Protein AF-A0A8V5H6M0-F1 (afdb_monomer_lite)

pLDDT: mean 71.23, std 26.23, range [23.78, 97.06]

InterPro domains:
  IPR007052 CS domain [PF04969] (178-256)
  IPR007052 CS domain [PS51203] (174-266)
  IPR008978 HSP20-like chaperone [G3DSA:2.60.40.790] (159-280)
  IPR008978 HSP20-like chaperone [SSF49764] (160-280)
  IPR025934 NudC N-terminal domain [PF14050] (10-69)
  IPR037898 NudC family [PTHR12356] (27-313)
  IPR037905 NudC domain-containing protein 3, p23 domain [cd06495] (173-274)

Secondary structure (DSSP, 8-state):
-HHHHHHHHHHHHHHHHHHHHH-SHHHHHHHHHHHHHHHSSTT-B--STT--SSB-TTHHHHHHHHHHHHHHHHHHHHHHHHHHHHHHHHHHHHHHHHHHHTSPPPP---------------------------------------------PPP-PPPHHHHHHT-GGGTTSEE-SS-EEEE-SSEEEEEE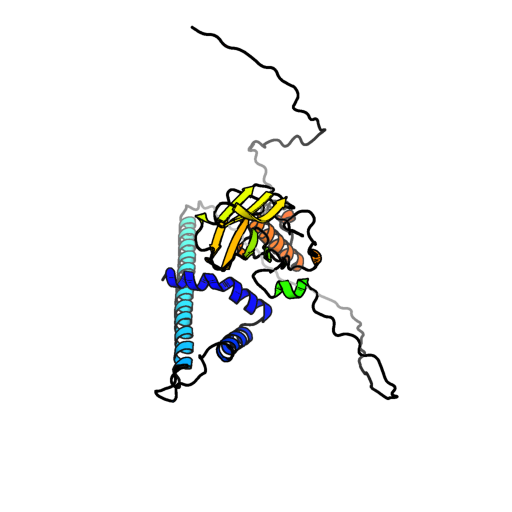E--TT--SGGGEEEEEETTEEEEEEEETTEEEEEEEEEBSS-EEEEEEEEEEETTTEEEEEEEESS-PPPS-SBTTSPPP-GGGS-----GGG--HHHHHHHHHHHHHHHHHHTTPPPHHHHHHS----------------PPPP---------------------------

Radius of gyration: 37.14 Å; chains: 1; bounding box: 81×110×103 Å

Structure (mmCIF, N/CA/C/O backbone):
data_AF-A0A8V5H6M0-F1
#
_entry.id   AF-A0A8V5H6M0-F1
#
loop_
_atom_site.group_PDB
_atom_site.id
_atom_site.type_symbol
_atom_site.label_atom_id
_atom_site.label_alt_id
_atom_site.label_comp_id
_atom_site.label_asym_id
_atom_site.label_entity_id
_atom_site.label_seq_id
_atom_site.pdbx_PDB_ins_code
_atom_site.Cartn_x
_atom_site.Cartn_y
_atom_site.Cartn_z
_atom_site.occupancy
_atom_site.B_iso_or_equiv
_atom_site.auth_seq_id
_atom_site.auth_comp_id
_atom_site.auth_asym_id
_atom_site.auth_atom_id
_atom_site.pdbx_PDB_model_num
ATOM 1 N N . MET A 1 1 ? -14.597 4.828 -22.070 1.00 46.38 1 MET A N 1
ATOM 2 C CA . MET A 1 1 ? -13.472 3.943 -22.446 1.00 46.38 1 MET A CA 1
ATOM 3 C C . MET A 1 1 ? -12.323 4.114 -21.464 1.00 46.38 1 MET A C 1
ATOM 5 O O . MET A 1 1 ? -11.874 3.120 -20.923 1.00 46.38 1 MET A O 1
ATOM 9 N N . GLU A 1 2 ? -11.970 5.356 -21.132 1.00 38.09 2 GLU A N 1
ATOM 10 C CA . GLU A 1 2 ? -10.970 5.733 -20.115 1.00 38.09 2 GLU A CA 1
ATOM 11 C C . GLU A 1 2 ? -11.168 5.061 -18.740 1.00 38.09 2 GLU A C 1
ATOM 13 O O . GLU A 1 2 ? -10.238 4.480 -18.199 1.00 38.09 2 GLU A O 1
ATOM 18 N N . ALA A 1 3 ? -12.402 5.014 -18.222 1.00 37.00 3 ALA A N 1
ATOM 19 C CA . ALA A 1 3 ? -12.695 4.383 -16.928 1.00 37.00 3 ALA A CA 1
ATOM 20 C C . ALA A 1 3 ? -12.551 2.845 -16.905 1.00 37.00 3 ALA A C 1
ATOM 22 O O . ALA A 1 3 ? -12.395 2.268 -15.836 1.00 37.00 3 ALA A O 1
ATOM 23 N N . ALA A 1 4 ? -12.636 2.175 -18.062 1.00 46.12 4 ALA A N 1
ATOM 24 C CA . ALA A 1 4 ? -12.430 0.727 -18.145 1.00 46.12 4 ALA A CA 1
ATOM 25 C C . ALA A 1 4 ? -10.936 0.393 -18.225 1.00 46.12 4 ALA A C 1
ATOM 27 O O . ALA A 1 4 ? -10.511 -0.539 -17.558 1.00 46.12 4 ALA A O 1
ATOM 28 N N . ALA A 1 5 ? -10.164 1.199 -18.968 1.00 52.44 5 ALA A N 1
ATOM 29 C CA . ALA A 1 5 ? -8.705 1.107 -19.023 1.00 52.44 5 ALA A CA 1
ATOM 30 C C . ALA A 1 5 ? -8.079 1.345 -17.638 1.00 52.44 5 ALA A C 1
ATOM 32 O O . ALA A 1 5 ? -7.322 0.509 -17.161 1.00 52.44 5 ALA A O 1
ATOM 33 N N . ALA A 1 6 ? -8.530 2.384 -16.926 1.00 50.75 6 ALA A N 1
ATOM 34 C CA . ALA A 1 6 ? -8.057 2.701 -15.577 1.00 50.75 6 ALA A CA 1
ATOM 35 C C . ALA A 1 6 ? -8.318 1.591 -14.536 1.00 50.75 6 ALA A C 1
ATOM 37 O O . ALA A 1 6 ? -7.601 1.492 -13.544 1.00 50.75 6 ALA A O 1
ATOM 38 N N . LEU A 1 7 ? -9.350 0.759 -14.735 1.00 54.06 7 LEU A N 1
ATOM 39 C CA . LEU A 1 7 ? -9.666 -0.345 -13.823 1.00 54.06 7 LEU A CA 1
ATOM 40 C C . LEU A 1 7 ? -8.805 -1.590 -14.092 1.00 54.06 7 LEU A C 1
ATOM 42 O O . LEU A 1 7 ? -8.575 -2.374 -13.173 1.00 54.06 7 LEU A O 1
ATOM 46 N N . THR A 1 8 ? -8.343 -1.768 -15.334 1.00 61.62 8 THR A N 1
ATOM 47 C CA . THR A 1 8 ? -7.370 -2.805 -15.722 1.00 61.62 8 THR A CA 1
ATOM 48 C C . THR A 1 8 ? -5.991 -2.500 -15.144 1.00 61.62 8 THR A C 1
ATOM 50 O O . THR A 1 8 ? -5.450 -3.340 -14.430 1.00 61.62 8 THR A O 1
ATOM 53 N N . ASP A 1 9 ? -5.506 -1.267 -15.310 1.00 77.38 9 ASP A N 1
ATOM 54 C CA . ASP A 1 9 ? -4.151 -0.868 -14.899 1.00 77.38 9 ASP A CA 1
ATOM 55 C C . ASP A 1 9 ? -3.914 -1.034 -13.384 1.00 77.38 9 ASP A C 1
ATOM 57 O O . ASP A 1 9 ? -2.805 -1.326 -12.935 1.00 77.38 9 ASP A O 1
ATOM 61 N N . MET A 1 10 ? -4.973 -0.905 -12.574 1.00 83.88 10 MET A N 1
ATOM 62 C CA . MET A 1 10 ? -4.904 -1.016 -11.113 1.00 83.88 10 MET A CA 1
ATOM 63 C C . MET A 1 10 ? -4.441 -2.397 -10.625 1.00 83.88 10 MET A C 1
ATOM 65 O O . MET A 1 10 ? -3.806 -2.498 -9.575 1.00 83.88 10 MET A O 1
ATOM 69 N N . TYR A 1 11 ? -4.768 -3.468 -11.353 1.00 87.50 11 TYR A N 1
ATOM 70 C CA . TYR A 1 11 ? -4.433 -4.838 -10.949 1.00 87.50 11 TYR A CA 1
ATOM 71 C C . TYR A 1 11 ? -3.239 -5.418 -11.709 1.00 87.50 11 TYR A C 1
ATOM 73 O O . TYR A 1 11 ? -2.764 -6.498 -11.350 1.00 87.50 11 TYR A O 1
ATOM 81 N N . ASP A 1 12 ? -2.731 -4.711 -12.718 1.00 88.81 12 ASP A N 1
ATOM 82 C CA . ASP A 1 12 ? -1.713 -5.230 -13.627 1.00 88.81 12 ASP A CA 1
ATOM 83 C C . ASP A 1 12 ? -0.433 -5.632 -12.899 1.00 88.81 12 ASP A C 1
ATOM 85 O O . ASP A 1 12 ? 0.099 -6.700 -13.176 1.00 88.81 12 ASP A O 1
ATOM 89 N N . GLN A 1 13 ? 0.016 -4.874 -11.895 1.00 90.31 13 GLN A N 1
ATOM 90 C CA . GLN A 1 13 ? 1.226 -5.230 -11.139 1.00 90.31 13 GLN A CA 1
ATOM 91 C C . GLN A 1 13 ? 1.083 -6.558 -10.383 1.00 90.31 13 GLN A C 1
ATOM 93 O O . GLN A 1 13 ? 1.982 -7.400 -10.409 1.00 90.31 13 GLN A O 1
ATOM 98 N N . ALA A 1 14 ? -0.075 -6.797 -9.763 1.00 91.38 14 ALA A N 1
ATOM 99 C CA . ALA A 1 14 ? -0.341 -8.055 -9.073 1.00 91.38 14 ALA A CA 1
ATOM 100 C C . ALA A 1 14 ? -0.460 -9.226 -10.064 1.00 91.38 14 ALA A C 1
ATOM 102 O O . ALA A 1 14 ? 0.078 -10.308 -9.824 1.00 91.38 14 ALA A O 1
ATOM 103 N N . LEU A 1 15 ? -1.141 -9.014 -11.195 1.00 92.75 15 LEU A N 1
ATOM 104 C CA . LEU A 1 15 ? -1.301 -10.033 -12.235 1.00 92.75 15 LEU A CA 1
ATOM 105 C C . LEU A 1 15 ? 0.035 -10.362 -12.918 1.00 92.75 15 LEU A C 1
ATOM 107 O O . LEU A 1 15 ? 0.311 -11.537 -13.166 1.00 92.75 15 LEU A O 1
ATOM 111 N N . LEU A 1 16 ? 0.882 -9.357 -13.154 1.00 92.25 16 LEU A N 1
ATOM 112 C CA . LEU A 1 16 ? 2.234 -9.513 -13.688 1.00 92.25 16 LEU A CA 1
ATOM 113 C C . LEU A 1 16 ? 3.122 -10.311 -12.736 1.00 92.25 16 LEU A C 1
ATOM 115 O O . LEU A 1 16 ? 3.789 -11.234 -13.193 1.00 92.25 16 LEU A O 1
ATOM 119 N N . GLY A 1 17 ? 3.086 -10.030 -11.430 1.00 92.94 17 GLY A N 1
ATOM 120 C CA . GLY A 1 17 ? 3.848 -10.802 -10.443 1.00 92.94 17 GLY A CA 1
ATOM 121 C C . GLY A 1 17 ? 3.480 -12.290 -10.454 1.00 92.94 17 GLY A C 1
ATOM 122 O O . GLY A 1 17 ? 4.355 -13.158 -10.481 1.00 92.94 17 GLY A O 1
ATOM 123 N N . ILE A 1 18 ? 2.182 -12.605 -10.532 1.00 93.00 18 ILE A N 1
ATOM 124 C CA . ILE A 1 18 ? 1.716 -13.996 -10.652 1.00 93.00 18 ILE A CA 1
ATOM 125 C C . ILE A 1 18 ? 2.181 -14.606 -11.983 1.00 93.00 18 ILE A C 1
ATOM 127 O O . ILE A 1 18 ? 2.680 -15.731 -11.997 1.00 93.00 18 ILE A O 1
ATOM 131 N N . LEU A 1 19 ? 2.043 -13.885 -13.102 1.00 93.81 19 LEU A N 1
ATOM 132 C CA . LEU A 1 19 ? 2.448 -14.370 -14.424 1.00 93.81 19 LEU A CA 1
ATOM 133 C C . LEU A 1 19 ? 3.956 -14.645 -14.502 1.00 93.81 19 LEU A C 1
ATOM 135 O O . LEU A 1 19 ? 4.354 -15.673 -15.044 1.00 93.81 19 LEU A O 1
ATOM 139 N N . GLN A 1 20 ? 4.788 -13.769 -13.937 1.00 93.00 20 GLN A N 1
ATOM 140 C CA . GLN A 1 20 ? 6.242 -13.931 -13.892 1.00 93.00 20 GLN A CA 1
ATOM 141 C C . GLN A 1 20 ? 6.651 -15.158 -13.075 1.00 93.00 20 GLN A C 1
ATOM 143 O O . GLN A 1 20 ? 7.482 -15.940 -13.529 1.00 93.00 20 GLN A O 1
ATOM 148 N N . HIS A 1 21 ? 6.033 -15.369 -11.909 1.00 91.75 21 HIS A N 1
ATOM 149 C CA . HIS A 1 21 ? 6.312 -16.538 -11.074 1.00 91.75 21 HIS A CA 1
ATOM 150 C C . HIS A 1 21 ? 5.883 -17.850 -11.751 1.00 91.75 21 HIS A C 1
ATOM 152 O O . HIS A 1 21 ? 6.545 -18.878 -11.624 1.00 91.75 21 HIS A O 1
ATOM 158 N N . VAL A 1 22 ? 4.747 -17.841 -12.450 1.00 92.00 22 VAL A N 1
ATOM 159 C CA . VAL A 1 22 ? 4.222 -19.024 -13.146 1.00 92.00 22 VAL A CA 1
ATOM 160 C C . VAL A 1 22 ? 4.977 -19.297 -14.458 1.00 92.00 22 VAL A C 1
ATOM 162 O O . VAL A 1 22 ? 5.093 -20.445 -14.884 1.00 92.00 22 VAL A O 1
ATOM 165 N N . GLY A 1 23 ? 5.521 -18.259 -15.093 1.00 87.50 23 GLY A N 1
ATOM 166 C CA . GLY A 1 23 ? 6.446 -18.346 -16.224 1.00 87.50 23 GLY A CA 1
ATOM 167 C C . GLY A 1 23 ? 5.795 -18.522 -17.599 1.00 87.50 23 GLY A C 1
ATOM 168 O O . GLY A 1 23 ? 6.460 -18.315 -18.612 1.00 87.50 23 GLY A O 1
ATOM 169 N N . ASN A 1 24 ? 4.506 -18.870 -17.679 1.00 93.38 24 ASN A N 1
ATOM 170 C CA . ASN A 1 24 ? 3.769 -18.910 -18.943 1.00 93.38 24 ASN A CA 1
ATOM 171 C C . ASN A 1 24 ? 2.278 -18.564 -18.779 1.00 93.38 24 ASN A C 1
ATOM 173 O O . ASN A 1 24 ? 1.701 -18.656 -17.694 1.00 93.38 24 ASN A O 1
ATOM 177 N N . VAL A 1 25 ? 1.652 -18.168 -19.891 1.00 92.69 25 VAL A N 1
ATOM 178 C CA . VAL A 1 25 ? 0.258 -17.696 -19.918 1.00 92.69 25 VAL A CA 1
ATOM 179 C C . VAL A 1 25 ? -0.746 -18.829 -19.678 1.00 92.69 25 VAL A C 1
ATOM 181 O O . VAL A 1 25 ? -1.777 -18.607 -19.049 1.00 92.69 25 VAL A O 1
ATOM 184 N N . GLU A 1 26 ? -0.464 -20.045 -20.149 1.00 93.31 26 GLU A N 1
ATOM 185 C CA . GLU A 1 26 ? -1.375 -21.189 -20.005 1.00 93.31 26 GLU A CA 1
ATOM 186 C C . GLU A 1 26 ? -1.571 -21.571 -18.531 1.00 93.31 26 GLU A C 1
ATOM 188 O O . GLU A 1 26 ? -2.700 -21.669 -18.043 1.00 93.31 26 GLU A O 1
ATOM 193 N N . GLU A 1 27 ? -0.474 -21.707 -17.793 1.00 93.62 27 GLU A N 1
ATOM 194 C CA . GLU A 1 27 ? -0.493 -22.044 -16.376 1.00 93.62 27 GLU A CA 1
ATOM 195 C C . G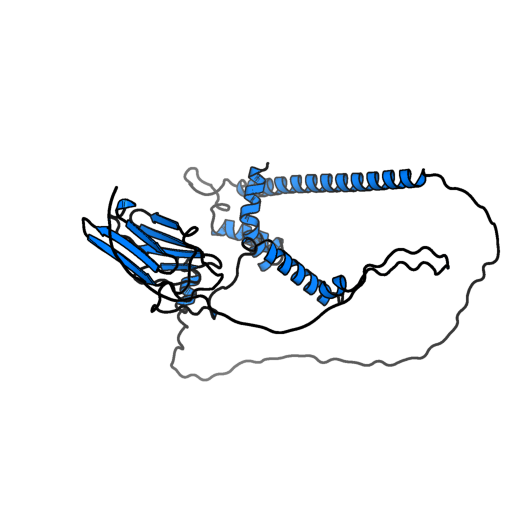LU A 1 27 ? -1.015 -20.863 -15.544 1.00 93.62 27 GLU A C 1
ATOM 197 O O . GLU A 1 27 ? -1.750 -21.074 -14.579 1.00 93.62 27 GLU A O 1
ATOM 202 N N . PHE A 1 28 ? -0.759 -19.615 -15.959 1.00 95.88 28 PHE A N 1
ATOM 203 C CA . PHE A 1 28 ? -1.375 -18.436 -15.342 1.00 95.88 28 PHE A CA 1
ATOM 204 C C . PHE A 1 28 ? -2.907 -18.472 -15.446 1.00 95.88 28 PHE A C 1
ATOM 206 O O . PHE A 1 28 ? -3.606 -18.288 -14.446 1.00 95.88 28 PHE A O 1
ATOM 213 N N . LEU A 1 29 ? -3.453 -18.787 -16.627 1.00 94.94 29 LEU A N 1
ATOM 214 C CA . LEU A 1 29 ? -4.897 -18.970 -16.801 1.00 94.94 29 LEU A CA 1
ATOM 215 C C . LEU A 1 29 ? -5.418 -20.121 -15.932 1.00 94.94 29 LEU A C 1
ATOM 217 O O . LEU A 1 29 ? -6.494 -20.007 -15.340 1.00 94.94 29 LEU A O 1
ATOM 221 N N . ARG A 1 30 ? -4.651 -21.207 -15.786 1.00 94.06 30 ARG A N 1
ATOM 222 C CA . ARG A 1 30 ? -5.000 -22.329 -14.903 1.00 94.06 30 ARG A CA 1
ATOM 223 C C . ARG A 1 30 ? -5.057 -21.909 -13.433 1.00 94.06 30 ARG A C 1
ATOM 225 O O . ARG A 1 30 ? -5.986 -22.304 -12.724 1.00 94.06 30 ARG A O 1
ATOM 232 N N . VAL A 1 31 ? -4.125 -21.069 -12.982 1.00 95.44 31 VAL A N 1
ATOM 233 C CA . VAL A 1 31 ? -4.130 -20.467 -11.640 1.00 95.44 31 VAL A CA 1
ATOM 234 C C . VAL A 1 31 ? -5.356 -19.573 -11.453 1.00 95.44 31 VAL A C 1
ATOM 236 O O . VAL A 1 31 ? -6.054 -19.720 -10.446 1.00 95.44 31 VAL A O 1
ATOM 239 N N . LEU A 1 32 ? -5.674 -18.718 -12.429 1.00 95.56 32 LEU A N 1
ATOM 240 C CA . LEU A 1 32 ? -6.829 -17.816 -12.388 1.00 95.56 32 LEU A CA 1
ATOM 241 C C . LEU A 1 32 ? -8.155 -18.590 -12.305 1.00 95.56 32 LEU A C 1
ATOM 243 O O . LEU A 1 32 ? -8.967 -18.365 -11.404 1.00 95.56 32 LEU A O 1
ATOM 247 N N . PHE A 1 33 ? -8.368 -19.563 -13.192 1.00 95.56 33 PHE A N 1
ATOM 248 C CA . PHE A 1 33 ? -9.563 -20.407 -13.151 1.00 95.56 33 PHE A CA 1
ATOM 249 C C . PHE A 1 33 ? -9.599 -21.300 -11.905 1.00 95.56 33 PHE A C 1
ATOM 251 O O . PHE A 1 33 ? -10.673 -21.534 -11.349 1.00 95.56 33 PHE A O 1
ATOM 258 N N . GLY A 1 34 ? -8.442 -21.742 -11.408 1.00 95.12 34 GLY A N 1
ATOM 259 C CA . GLY A 1 34 ? -8.328 -22.457 -10.140 1.00 95.12 34 GLY A CA 1
ATOM 260 C C . GLY A 1 34 ? -8.714 -21.594 -8.935 1.00 95.12 34 GLY A C 1
ATOM 261 O O . GLY A 1 34 ? -9.365 -22.085 -8.012 1.00 95.12 34 GLY A O 1
ATOM 262 N N . PHE A 1 35 ? -8.360 -20.307 -8.940 1.00 95.75 35 PHE A N 1
ATOM 263 C CA . PHE A 1 35 ? -8.808 -19.341 -7.940 1.00 95.75 35 PHE A CA 1
ATOM 264 C C . PHE A 1 35 ? -10.331 -19.177 -7.981 1.00 95.75 35 PHE A C 1
ATOM 266 O O . PHE A 1 35 ? -10.975 -19.338 -6.943 1.00 95.75 35 PHE A O 1
ATOM 273 N N . LEU A 1 36 ? -10.914 -18.963 -9.168 1.00 95.44 36 LEU A N 1
ATOM 274 C CA . LEU A 1 36 ? -12.369 -18.873 -9.339 1.00 95.44 36 LEU A CA 1
ATOM 275 C C . LEU A 1 36 ? -13.080 -20.142 -8.844 1.00 95.44 36 LEU A C 1
ATOM 277 O O . LEU A 1 36 ? -14.104 -20.068 -8.179 1.00 95.44 36 LEU A O 1
ATOM 281 N N . TYR A 1 37 ? -12.506 -21.319 -9.081 1.00 93.56 37 TYR A N 1
ATOM 282 C CA . TYR A 1 37 ? -13.053 -22.570 -8.558 1.00 93.56 37 TYR A CA 1
ATOM 283 C C . TYR A 1 37 ? -13.032 -22.658 -7.024 1.00 93.56 37 TYR A C 1
ATOM 285 O O . TYR A 1 37 ? -14.008 -23.098 -6.418 1.00 93.56 37 TYR A O 1
ATOM 293 N N . ARG A 1 38 ? -11.933 -22.253 -6.374 1.00 95.12 38 ARG A N 1
ATOM 294 C CA . ARG A 1 38 ? -11.758 -22.429 -4.919 1.00 95.12 38 ARG A CA 1
ATOM 295 C C . ARG A 1 38 ? -12.374 -21.317 -4.076 1.00 95.12 38 ARG A C 1
ATOM 297 O O . ARG A 1 38 ? -12.717 -21.560 -2.919 1.00 95.12 38 ARG A O 1
ATOM 304 N N . LYS A 1 39 ? -12.414 -20.091 -4.597 1.00 94.25 39 LYS A N 1
ATOM 305 C CA . LYS A 1 39 ? -12.694 -18.877 -3.816 1.00 94.25 39 LYS A CA 1
ATOM 306 C C . LYS A 1 39 ? -13.961 -18.145 -4.240 1.00 94.25 39 LYS A C 1
ATOM 308 O O . LYS A 1 39 ? -14.363 -17.226 -3.534 1.00 94.25 39 LYS A O 1
ATOM 313 N N . THR A 1 40 ? -14.605 -18.547 -5.333 1.00 92.75 40 THR A N 1
ATOM 314 C CA . THR A 1 40 ? -15.855 -17.932 -5.787 1.00 92.75 40 THR A CA 1
ATOM 315 C C . THR A 1 40 ? -16.914 -18.993 -6.073 1.00 92.75 40 THR A C 1
ATOM 317 O O . THR A 1 40 ? -16.686 -20.198 -5.963 1.00 92.75 40 THR A O 1
ATOM 320 N N . ASP A 1 41 ? -18.122 -18.548 -6.392 1.00 90.81 41 ASP A N 1
ATOM 321 C CA . ASP A 1 41 ? -19.226 -19.394 -6.829 1.00 90.81 41 ASP A CA 1
ATOM 322 C C . ASP A 1 41 ? -19.274 -19.567 -8.357 1.00 90.81 41 ASP A C 1
ATOM 324 O O . ASP A 1 41 ? -20.235 -20.126 -8.879 1.00 90.81 41 ASP A O 1
ATOM 328 N N . PHE A 1 42 ? -18.219 -19.169 -9.078 1.00 93.69 42 PHE A N 1
ATOM 329 C CA . PHE A 1 42 ? -18.164 -19.163 -10.544 1.00 93.69 42 PHE A CA 1
ATOM 330 C C . PHE A 1 42 ? -18.484 -20.519 -11.192 1.00 93.69 42 PHE A C 1
ATOM 332 O O . PHE A 1 42 ? -19.155 -20.571 -12.219 1.00 93.69 42 PHE A O 1
ATOM 339 N N . TYR A 1 43 ? -18.050 -21.621 -10.575 1.00 91.38 43 TYR A N 1
ATOM 340 C CA . TYR A 1 43 ? -18.317 -22.983 -11.055 1.00 91.38 43 TYR A CA 1
ATOM 341 C C . TYR A 1 43 ? -19.490 -23.676 -10.344 1.00 91.38 43 TYR A C 1
ATOM 343 O O . TYR A 1 43 ? -19.770 -24.844 -10.618 1.00 91.38 43 TYR A O 1
ATOM 351 N N . ARG A 1 44 ? -20.188 -22.997 -9.423 1.00 89.38 44 ARG A N 1
ATOM 352 C CA . ARG A 1 44 ? -21.383 -23.559 -8.782 1.00 89.38 44 ARG A CA 1
ATOM 353 C C . ARG A 1 44 ? -22.569 -23.438 -9.727 1.00 89.38 44 ARG A C 1
ATOM 355 O O . ARG A 1 44 ? -22.800 -22.382 -10.308 1.00 89.38 44 ARG A O 1
ATOM 362 N N . LEU A 1 45 ? -23.327 -24.521 -9.860 1.00 86.94 45 LEU A N 1
ATOM 363 C CA . LEU A 1 45 ? -24.521 -24.546 -10.695 1.00 86.94 45 LEU A CA 1
ATOM 364 C C . LEU A 1 45 ? -25.751 -24.155 -9.883 1.00 86.94 45 LEU A C 1
ATOM 366 O O . LEU A 1 45 ? -26.034 -24.755 -8.848 1.00 86.94 45 LEU A O 1
ATOM 370 N N . LEU A 1 46 ? -26.500 -23.192 -10.409 1.00 86.06 46 LEU A N 1
ATOM 371 C CA . LEU A 1 46 ? -27.820 -22.819 -9.926 1.00 86.06 46 LEU A CA 1
ATOM 372 C C . LEU A 1 46 ? -28.845 -23.793 -10.526 1.00 86.06 46 LEU A C 1
ATOM 374 O O . LEU A 1 46 ? -29.305 -23.606 -11.654 1.00 86.06 46 LEU A O 1
ATOM 378 N N . LEU A 1 47 ? -29.143 -24.881 -9.813 1.00 80.50 47 LEU A N 1
ATOM 379 C CA . LEU A 1 47 ? -30.012 -25.953 -10.317 1.00 80.50 47 LEU A CA 1
ATOM 380 C C . LEU A 1 47 ? -31.447 -25.822 -9.808 1.00 80.50 47 LEU A C 1
ATOM 382 O O . LEU A 1 47 ? -32.372 -26.325 -10.447 1.00 80.50 47 LEU A O 1
ATOM 386 N N . ARG A 1 48 ? -31.648 -25.172 -8.657 1.00 83.25 48 ARG A N 1
ATOM 387 C CA . ARG A 1 48 ? -32.957 -25.033 -8.018 1.00 83.25 48 ARG A CA 1
ATOM 388 C C . ARG A 1 48 ? -33.326 -23.561 -7.820 1.00 83.25 48 ARG A C 1
ATOM 390 O O . ARG A 1 48 ? -32.457 -22.751 -7.515 1.00 83.25 48 ARG A O 1
ATOM 397 N N . PRO A 1 49 ? -34.626 -23.211 -7.862 1.00 73.19 49 PRO A N 1
ATOM 398 C CA . PRO A 1 49 ? -35.091 -21.839 -7.619 1.00 73.19 49 PRO A CA 1
ATOM 399 C C . PRO A 1 49 ? -34.780 -21.279 -6.218 1.00 73.19 49 PRO A C 1
ATOM 401 O O . PRO A 1 49 ? -34.934 -20.083 -5.997 1.00 73.19 49 PRO A O 1
ATOM 404 N N . GLY A 1 50 ? -34.396 -22.132 -5.261 1.00 79.69 50 GLY A N 1
ATOM 405 C CA . GLY A 1 50 ? -34.008 -21.734 -3.902 1.00 79.69 50 GLY A CA 1
ATOM 406 C C . GLY A 1 50 ? -32.500 -21.567 -3.694 1.00 79.69 50 GLY A C 1
ATOM 407 O O . GLY A 1 50 ? -32.085 -21.201 -2.594 1.00 79.69 50 GLY A O 1
ATOM 408 N N . ASP A 1 51 ? -31.683 -21.846 -4.711 1.00 80.19 51 ASP A N 1
ATOM 409 C CA . ASP A 1 51 ? -30.236 -21.685 -4.622 1.00 80.19 51 ASP A CA 1
ATOM 410 C C . ASP A 1 51 ? -29.895 -20.184 -4.623 1.00 80.19 51 ASP A C 1
ATOM 412 O O . ASP A 1 51 ? -30.441 -19.404 -5.400 1.00 80.19 51 ASP A O 1
ATOM 416 N N . ARG A 1 52 ? -29.012 -19.753 -3.714 1.00 76.00 52 ARG A N 1
ATOM 417 C CA . ARG A 1 52 ? -28.599 -18.340 -3.584 1.00 76.00 52 ARG A CA 1
ATOM 418 C C . ARG A 1 52 ? -27.274 -18.006 -4.268 1.00 76.00 52 ARG A C 1
ATOM 420 O O . ARG A 1 52 ? -26.924 -16.834 -4.327 1.00 76.00 52 ARG A O 1
ATOM 427 N N . LEU A 1 53 ? -26.515 -19.013 -4.694 1.00 83.50 53 LEU A N 1
ATOM 428 C CA . LEU A 1 53 ? -25.131 -18.868 -5.150 1.00 83.50 53 LEU A CA 1
ATOM 429 C C . LEU A 1 53 ? -24.893 -19.717 -6.398 1.00 83.50 53 LEU A C 1
ATOM 431 O O . LEU A 1 53 ? -25.396 -20.839 -6.478 1.00 83.50 53 LEU A O 1
ATOM 435 N N . GLY A 1 54 ? -24.068 -19.208 -7.311 1.00 86.94 54 GLY A N 1
ATOM 436 C CA . GLY A 1 54 ? -23.725 -19.866 -8.569 1.00 86.94 54 GLY A CA 1
ATOM 437 C C . GLY A 1 54 ? -24.495 -19.362 -9.788 1.00 86.94 54 GLY A C 1
ATOM 438 O O . GLY A 1 54 ? -25.324 -18.456 -9.719 1.00 86.94 54 GLY A O 1
ATOM 439 N N . PHE A 1 55 ? -24.204 -19.979 -10.931 1.00 90.19 55 PHE A N 1
ATOM 440 C CA . PHE A 1 55 ? -24.706 -19.578 -12.241 1.00 90.19 55 PHE A CA 1
ATOM 441 C C . PHE A 1 55 ? -25.560 -20.678 -12.884 1.00 90.19 55 PHE A C 1
ATOM 443 O O . PHE A 1 55 ? -25.309 -21.866 -12.661 1.00 90.19 55 PHE A O 1
ATOM 450 N N . PRO A 1 56 ? -26.551 -20.323 -13.724 1.00 90.88 56 PRO A N 1
ATOM 451 C CA . PRO A 1 56 ? -27.249 -21.301 -14.549 1.00 90.88 56 PRO A CA 1
ATOM 452 C C . PRO A 1 56 ? -26.271 -22.107 -15.424 1.00 90.88 56 PRO A C 1
ATOM 454 O O . PRO A 1 56 ? -25.221 -21.575 -15.814 1.00 90.88 56 PRO A O 1
ATOM 457 N N . PRO A 1 57 ? -26.604 -23.359 -15.790 1.00 90.38 57 PRO A N 1
ATOM 458 C CA . PRO A 1 57 ? -25.766 -24.165 -16.674 1.00 90.38 57 PRO A CA 1
ATOM 459 C C . PRO A 1 57 ? -25.374 -23.405 -17.952 1.00 90.38 57 PRO A C 1
ATOM 461 O O . PRO A 1 57 ? -26.228 -22.889 -18.668 1.00 90.38 57 PRO A O 1
ATOM 464 N N . GLY A 1 58 ? -24.068 -23.309 -18.215 1.00 91.50 58 GLY A N 1
ATOM 465 C CA . GLY A 1 58 ? -23.502 -22.628 -19.388 1.00 91.50 58 GLY A CA 1
ATOM 466 C C . GLY A 1 58 ? -23.284 -21.114 -19.249 1.00 91.50 58 GLY A C 1
ATOM 467 O O . GLY A 1 58 ? -22.522 -20.546 -20.029 1.00 91.50 58 GLY A O 1
ATOM 468 N N . ALA A 1 59 ? -23.862 -20.447 -18.245 1.00 92.12 59 ALA A N 1
ATOM 469 C CA . ALA A 1 59 ? -23.735 -18.992 -18.107 1.00 92.12 59 ALA A CA 1
ATOM 470 C C . ALA A 1 59 ? -22.308 -18.543 -17.730 1.00 92.12 59 ALA A C 1
ATOM 472 O O . ALA A 1 59 ? -21.796 -17.582 -18.303 1.00 92.12 59 ALA A O 1
ATOM 473 N N . ALA A 1 60 ? -21.628 -19.267 -16.832 1.00 91.94 60 ALA A N 1
ATOM 474 C CA . ALA A 1 60 ? -20.237 -18.974 -16.463 1.00 91.94 60 ALA A CA 1
ATOM 475 C C . ALA A 1 60 ? -19.276 -19.103 -17.660 1.00 91.94 60 ALA A C 1
ATOM 477 O O . ALA A 1 60 ? -18.440 -18.230 -17.900 1.00 91.94 60 ALA A O 1
ATOM 478 N N . GLN A 1 61 ? -19.458 -20.149 -18.475 1.00 93.00 61 GLN A N 1
ATOM 479 C CA . GLN A 1 61 ? -18.702 -20.343 -19.713 1.00 93.00 61 GLN A CA 1
ATOM 480 C C . GLN A 1 61 ? -18.971 -19.214 -20.718 1.00 93.00 61 GLN A C 1
ATOM 482 O O . GLN A 1 61 ? -18.036 -18.696 -21.329 1.00 93.00 61 GLN A O 1
ATOM 487 N N . ALA A 1 62 ? -20.234 -18.803 -20.872 1.00 94.56 62 ALA A N 1
ATOM 488 C CA . ALA A 1 62 ? -20.602 -17.703 -21.755 1.00 94.56 62 ALA A CA 1
ATOM 489 C C . ALA A 1 62 ? -19.965 -16.372 -21.319 1.00 94.56 62 ALA A C 1
ATOM 491 O O . ALA A 1 62 ? -19.481 -15.635 -22.174 1.00 94.56 62 ALA A O 1
ATOM 492 N N . MET A 1 63 ? -19.898 -16.086 -20.012 1.00 92.81 63 MET A N 1
ATOM 493 C CA . MET A 1 63 ? -19.202 -14.901 -19.490 1.00 92.81 63 MET A CA 1
ATOM 494 C C . MET A 1 63 ? -17.710 -14.907 -19.819 1.00 92.81 63 MET A C 1
ATOM 496 O O . MET A 1 63 ? -17.207 -13.913 -20.339 1.00 92.81 63 MET A O 1
ATOM 500 N N . ALA A 1 64 ? -17.007 -16.015 -19.558 1.00 93.06 64 ALA A N 1
ATOM 501 C CA . ALA A 1 64 ? -15.577 -16.115 -19.856 1.00 93.06 64 ALA A CA 1
ATOM 502 C C . ALA A 1 64 ? -15.302 -15.930 -21.358 1.00 93.06 64 ALA A C 1
ATOM 504 O O . ALA A 1 64 ? -14.415 -15.170 -21.747 1.00 93.06 64 ALA A O 1
ATOM 505 N N . LEU A 1 65 ? -16.115 -16.562 -22.211 1.00 94.56 65 LEU A N 1
ATOM 506 C CA . LEU A 1 65 ? -16.004 -16.422 -23.662 1.00 94.56 65 LEU A CA 1
ATOM 507 C C . LEU A 1 65 ? -16.304 -14.992 -24.129 1.00 94.56 65 LEU A C 1
ATOM 509 O O . LEU A 1 65 ? -15.658 -14.490 -25.048 1.00 94.56 65 LEU A O 1
ATOM 513 N N . GLN A 1 66 ? -17.285 -14.331 -23.514 1.00 92.88 66 GLN A N 1
ATOM 514 C CA . GLN A 1 66 ? -17.619 -12.949 -23.831 1.00 92.88 66 GLN A CA 1
ATOM 515 C C . GLN A 1 66 ? -16.477 -12.001 -23.454 1.00 92.88 66 GLN A C 1
ATOM 517 O O . GLN A 1 66 ? -16.131 -11.142 -24.262 1.00 92.88 66 GLN A O 1
ATOM 522 N N . ALA A 1 67 ? -15.865 -12.180 -22.280 1.00 90.44 67 ALA A N 1
ATOM 523 C CA . ALA A 1 67 ? -14.694 -11.412 -21.867 1.00 90.44 67 ALA A CA 1
ATOM 524 C C . ALA A 1 67 ? -13.539 -11.592 -22.864 1.00 90.44 67 ALA A C 1
ATOM 526 O O . ALA A 1 67 ? -13.016 -10.605 -23.375 1.00 90.44 67 ALA A O 1
ATOM 527 N N . PHE A 1 68 ? -13.223 -12.835 -23.242 1.00 93.00 68 PHE A N 1
ATOM 528 C CA . PHE A 1 68 ? -12.195 -13.124 -24.247 1.00 93.00 68 PHE A CA 1
ATOM 529 C C . PHE A 1 68 ? -12.448 -12.392 -25.577 1.00 93.00 68 PHE A C 1
ATOM 531 O O . PHE A 1 68 ? -11.567 -11.705 -26.088 1.00 93.00 68 PHE A O 1
ATOM 538 N N . LYS A 1 69 ? -13.676 -12.464 -26.111 1.00 93.38 69 LYS A N 1
ATOM 539 C CA . LYS A 1 69 ? -14.050 -11.805 -27.378 1.00 93.38 69 LYS A CA 1
ATOM 540 C C . LYS A 1 69 ? -13.920 -10.282 -27.337 1.00 93.38 69 LYS A C 1
ATOM 542 O O . LYS A 1 69 ? -13.691 -9.663 -28.377 1.00 93.38 69 LYS A O 1
ATOM 547 N N . VAL A 1 70 ? -14.116 -9.667 -26.170 1.00 89.94 70 VAL A N 1
ATOM 548 C CA . VAL A 1 70 ? -13.940 -8.219 -25.996 1.00 89.94 70 VAL A CA 1
ATOM 549 C C . VAL A 1 70 ? -12.472 -7.846 -26.202 1.00 89.94 70 VAL A C 1
ATOM 551 O O . VAL A 1 70 ? -12.187 -6.984 -27.032 1.00 89.94 70 VAL A O 1
ATOM 554 N N . PHE A 1 71 ? -11.549 -8.538 -25.532 1.00 86.88 71 PHE A N 1
ATOM 555 C CA . PHE A 1 71 ? -10.112 -8.285 -25.676 1.00 86.88 71 PHE A CA 1
ATOM 556 C C . PHE A 1 71 ? -9.572 -8.689 -27.051 1.00 86.88 71 PHE A C 1
ATOM 558 O O . PHE A 1 71 ? -8.768 -7.958 -27.619 1.00 86.88 71 PHE A O 1
ATOM 565 N N . GLU A 1 72 ? -10.077 -9.771 -27.651 1.00 91.50 72 GLU A N 1
ATOM 566 C CA . GLU A 1 72 ? -9.713 -10.161 -29.021 1.00 91.50 72 GLU A CA 1
ATOM 567 C C . GLU A 1 72 ? -10.045 -9.054 -30.037 1.00 91.50 72 GLU A C 1
ATOM 569 O O . GLU A 1 72 ? -9.256 -8.752 -30.934 1.00 91.50 72 GLU A O 1
ATOM 574 N N . ARG A 1 73 ? -11.213 -8.413 -29.899 1.00 91.88 73 ARG A N 1
ATOM 575 C CA . ARG A 1 73 ? -11.599 -7.295 -30.767 1.00 91.88 73 ARG A CA 1
ATOM 576 C C . ARG A 1 73 ? -10.697 -6.081 -30.562 1.00 91.88 73 ARG A C 1
ATOM 578 O O . ARG A 1 73 ? -10.345 -5.444 -31.550 1.00 91.88 73 ARG A O 1
ATOM 585 N N . MET A 1 74 ? -10.353 -5.763 -29.314 1.00 83.75 74 MET A N 1
ATOM 586 C CA . MET A 1 74 ? -9.465 -4.638 -29.005 1.00 83.75 74 MET A CA 1
ATOM 587 C C . MET A 1 74 ? -8.068 -4.867 -29.587 1.00 83.75 74 MET A C 1
ATOM 589 O O . MET A 1 74 ? -7.584 -4.009 -30.316 1.00 83.75 74 MET A O 1
ATOM 593 N N . ALA A 1 75 ? -7.497 -6.062 -29.416 1.00 87.12 75 ALA A N 1
ATOM 594 C CA . ALA A 1 75 ? -6.205 -6.414 -30.005 1.00 87.12 75 ALA A CA 1
ATOM 595 C C . ALA A 1 75 ? -6.187 -6.225 -31.534 1.00 87.12 75 ALA A C 1
ATOM 597 O O . ALA A 1 75 ? -5.272 -5.612 -32.076 1.00 87.12 75 ALA A O 1
ATOM 598 N N . ARG A 1 76 ? -7.248 -6.652 -32.240 1.00 92.44 76 ARG A N 1
ATOM 599 C CA . ARG A 1 76 ? -7.365 -6.425 -33.695 1.00 92.44 76 ARG A CA 1
ATOM 600 C C . ARG A 1 76 ? -7.399 -4.939 -34.063 1.00 92.44 76 ARG A C 1
ATOM 602 O O . ARG A 1 76 ? -6.828 -4.552 -35.078 1.00 92.44 76 ARG A O 1
ATOM 609 N N . GLN A 1 77 ? -8.087 -4.115 -33.275 1.00 89.12 77 GLN A N 1
ATOM 610 C CA . GLN A 1 77 ? -8.158 -2.671 -33.511 1.00 89.12 77 GLN A CA 1
ATOM 611 C C . GLN A 1 77 ? -6.801 -1.996 -33.283 1.00 89.12 77 GLN A C 1
ATOM 613 O O . GLN A 1 77 ? -6.408 -1.144 -34.083 1.00 89.12 77 GLN A O 1
ATOM 618 N N . ASP A 1 78 ? -6.074 -2.408 -32.247 1.00 82.62 78 ASP A N 1
ATOM 619 C CA . ASP A 1 78 ? -4.736 -1.899 -31.946 1.00 82.62 78 ASP A CA 1
ATOM 620 C C . ASP A 1 78 ? -3.724 -2.291 -33.028 1.00 82.62 78 ASP A C 1
ATOM 622 O O . ASP A 1 78 ? -2.931 -1.452 -33.464 1.00 82.62 78 ASP A O 1
ATOM 626 N N . ASP A 1 79 ? -3.796 -3.521 -33.541 1.00 88.69 79 ASP A N 1
ATOM 627 C CA . ASP A 1 79 ? -2.972 -3.981 -34.663 1.00 88.69 79 ASP A CA 1
ATOM 628 C C . ASP A 1 79 ? -3.268 -3.200 -35.951 1.00 88.69 79 ASP A C 1
ATOM 630 O O . ASP A 1 79 ? -2.350 -2.769 -36.657 1.00 88.69 79 ASP A O 1
ATOM 634 N N . GLU A 1 80 ? -4.549 -2.965 -36.263 1.00 92.81 80 GLU A N 1
ATOM 635 C CA . GLU A 1 80 ? -4.945 -2.142 -37.409 1.00 92.81 80 GLU A CA 1
ATOM 636 C C . GLU A 1 80 ? -4.438 -0.704 -37.286 1.00 92.81 80 GLU A C 1
ATOM 638 O O . GLU A 1 80 ? -3.961 -0.132 -38.272 1.00 92.81 80 GLU A O 1
ATOM 643 N N . LYS A 1 81 ? -4.522 -0.119 -36.088 1.00 89.12 81 LYS A N 1
ATOM 644 C CA . LYS A 1 81 ? -4.014 1.225 -35.807 1.00 89.12 81 LYS A CA 1
ATOM 645 C C . LYS A 1 81 ? -2.499 1.282 -35.989 1.00 89.12 81 LYS A C 1
ATOM 647 O O . LYS A 1 81 ? -2.015 2.135 -36.731 1.00 89.12 81 LYS A O 1
ATOM 652 N N . ARG A 1 82 ? -1.764 0.335 -35.400 1.00 88.25 82 ARG A N 1
ATOM 653 C CA . ARG A 1 82 ? -0.299 0.250 -35.497 1.00 88.25 82 ARG A CA 1
ATOM 654 C C . ARG A 1 82 ? 0.164 0.090 -36.946 1.00 88.25 82 ARG A C 1
ATOM 656 O O . ARG A 1 82 ? 1.125 0.736 -37.356 1.00 88.25 82 ARG A O 1
ATOM 663 N N . ARG A 1 83 ? -0.550 -0.708 -37.751 1.00 90.50 83 ARG A N 1
ATOM 664 C CA . ARG A 1 83 ? -0.270 -0.858 -39.188 1.00 90.50 83 ARG A CA 1
ATOM 665 C C . ARG A 1 83 ? -0.484 0.447 -39.956 1.00 90.50 83 ARG A C 1
ATOM 667 O O . ARG A 1 83 ? 0.388 0.836 -40.724 1.00 90.50 83 ARG A O 1
ATOM 674 N N . ARG A 1 84 ? -1.597 1.151 -39.720 1.00 92.38 84 ARG A N 1
ATOM 675 C CA . ARG A 1 84 ? -1.868 2.453 -40.362 1.00 92.38 84 ARG A CA 1
ATOM 676 C C . ARG A 1 84 ? -0.836 3.512 -39.982 1.00 92.38 84 ARG A C 1
ATOM 678 O O . ARG A 1 84 ? -0.432 4.292 -40.836 1.00 92.38 84 ARG A O 1
ATOM 685 N N . GLU A 1 85 ? -0.400 3.542 -38.725 1.00 91.50 85 GLU A N 1
ATOM 686 C CA . GLU A 1 85 ? 0.657 4.451 -38.269 1.00 91.50 85 GLU A CA 1
ATOM 687 C C . GLU A 1 85 ? 1.994 4.161 -38.958 1.00 91.50 85 GLU A C 1
ATOM 689 O O . GLU A 1 85 ? 2.690 5.094 -39.357 1.00 91.50 85 GLU A O 1
ATOM 694 N N . LEU A 1 86 ? 2.340 2.884 -39.140 1.00 89.94 86 LEU A N 1
ATOM 695 C CA . LEU A 1 86 ? 3.554 2.484 -39.848 1.00 89.94 86 LEU A CA 1
ATOM 696 C C . LEU A 1 86 ? 3.488 2.855 -41.338 1.00 89.94 86 LEU A C 1
ATOM 698 O O . LEU A 1 86 ? 4.429 3.436 -41.866 1.00 89.94 86 LEU A O 1
ATOM 702 N N . GLU A 1 87 ? 2.356 2.597 -41.998 1.00 91.50 87 GLU A N 1
ATOM 703 C CA . GLU A 1 87 ? 2.122 2.989 -43.396 1.00 91.50 87 GLU A CA 1
ATOM 704 C C . GLU A 1 87 ? 2.162 4.514 -43.584 1.00 91.50 87 GLU A C 1
ATOM 706 O O . GLU A 1 87 ? 2.716 5.003 -44.566 1.00 91.50 87 GLU A O 1
ATOM 711 N N . ALA A 1 88 ? 1.612 5.282 -42.639 1.00 91.44 88 ALA A N 1
ATOM 712 C CA . ALA A 1 88 ? 1.670 6.741 -42.670 1.00 91.44 88 ALA A CA 1
ATOM 713 C C . ALA A 1 88 ? 3.099 7.269 -42.471 1.00 91.44 88 ALA A C 1
ATOM 715 O O . ALA A 1 88 ? 3.491 8.219 -43.146 1.00 91.44 88 ALA A O 1
ATOM 716 N N . LYS A 1 89 ? 3.887 6.647 -41.581 1.00 91.94 89 LYS A N 1
ATOM 717 C CA . LYS A 1 89 ? 5.310 6.976 -41.402 1.00 91.94 89 LYS A CA 1
ATOM 718 C C . LYS A 1 89 ? 6.105 6.710 -42.678 1.00 91.94 89 LYS A C 1
ATOM 720 O O . LYS A 1 89 ? 6.807 7.607 -43.125 1.00 91.94 89 LYS A O 1
ATOM 725 N N . LEU A 1 90 ? 5.917 5.546 -43.301 1.00 90.50 90 LEU A N 1
ATOM 726 C CA . LEU A 1 90 ? 6.588 5.197 -44.557 1.00 90.50 90 LEU A CA 1
ATOM 727 C C . LEU A 1 90 ? 6.223 6.161 -45.692 1.00 90.50 90 LEU A C 1
ATOM 729 O O . LEU A 1 90 ? 7.110 6.649 -46.380 1.00 90.50 90 LEU A O 1
ATOM 733 N N . ARG A 1 91 ? 4.941 6.516 -45.849 1.00 90.25 91 ARG A N 1
ATOM 734 C CA . ARG A 1 91 ? 4.523 7.514 -46.852 1.00 90.25 91 ARG A CA 1
ATOM 735 C C . ARG A 1 91 ? 5.148 8.882 -46.614 1.00 90.25 91 ARG A C 1
ATOM 737 O O . ARG A 1 91 ? 5.554 9.537 -47.565 1.00 90.25 91 ARG A O 1
ATOM 744 N N . LYS A 1 92 ? 5.235 9.309 -45.354 1.00 87.88 92 LYS A N 1
ATOM 745 C CA . LYS A 1 92 ? 5.861 10.583 -45.000 1.00 87.88 92 LYS A CA 1
ATOM 746 C C . LYS A 1 92 ? 7.362 10.570 -45.307 1.00 87.88 92 LYS A C 1
ATOM 748 O O . LYS A 1 92 ? 7.873 11.535 -45.860 1.00 87.88 92 LYS A O 1
ATOM 753 N N . GLU A 1 93 ? 8.048 9.470 -45.009 1.00 86.06 93 GLU A N 1
ATOM 754 C CA . GLU A 1 93 ? 9.462 9.278 -45.356 1.00 86.06 93 GLU A CA 1
ATOM 755 C C . GLU A 1 93 ? 9.685 9.241 -46.879 1.00 86.06 93 GLU A C 1
ATOM 757 O O . GLU A 1 93 ? 10.646 9.831 -47.371 1.00 86.06 93 GLU A O 1
ATOM 762 N N . GLU A 1 94 ? 8.787 8.613 -47.646 1.00 85.69 94 GLU A N 1
ATOM 763 C CA . GLU A 1 94 ? 8.821 8.607 -49.116 1.00 85.69 94 GLU A CA 1
ATOM 764 C C . GLU A 1 94 ? 8.576 10.000 -49.717 1.00 85.69 94 GLU A C 1
ATOM 766 O O . GLU A 1 94 ? 9.267 10.394 -50.658 1.00 85.69 94 GLU A O 1
ATOM 771 N N . GLU A 1 95 ? 7.629 10.770 -49.174 1.00 83.75 95 GLU A N 1
ATOM 772 C CA . GLU A 1 95 ? 7.360 12.153 -49.588 1.00 83.75 95 GLU A CA 1
ATOM 773 C C . GLU A 1 95 ? 8.552 13.074 -49.277 1.00 83.75 95 GLU A C 1
ATOM 775 O O . GLU A 1 95 ? 8.993 13.822 -50.154 1.00 83.75 95 GLU A O 1
ATOM 780 N N . GLU A 1 96 ? 9.142 12.962 -48.081 1.00 81.06 96 GLU A N 1
ATOM 781 C CA . GLU A 1 96 ? 10.348 13.704 -47.685 1.00 81.06 96 GLU A CA 1
ATOM 782 C C . GLU A 1 96 ? 11.571 13.317 -48.543 1.00 81.06 96 GLU A C 1
ATOM 784 O O . GLU A 1 96 ? 12.378 14.175 -48.917 1.00 81.06 96 GLU A O 1
ATOM 789 N N . ALA A 1 97 ? 11.712 12.040 -48.916 1.00 80.50 97 ALA A N 1
ATOM 790 C CA . ALA A 1 97 ? 12.757 11.581 -49.831 1.00 80.50 97 ALA A CA 1
ATOM 791 C C . ALA A 1 97 ? 12.541 12.098 -51.265 1.00 80.50 97 ALA A C 1
ATOM 793 O O . ALA A 1 97 ? 13.491 12.547 -51.910 1.00 80.50 97 ALA A O 1
ATOM 794 N N . ALA A 1 98 ? 11.301 12.097 -51.762 1.00 79.38 98 ALA A N 1
ATOM 795 C CA . ALA A 1 98 ? 10.961 12.619 -53.084 1.00 79.38 98 ALA A CA 1
ATOM 796 C C . ALA A 1 98 ? 11.140 14.145 -53.184 1.00 79.38 98 ALA A C 1
ATOM 798 O O . ALA A 1 98 ? 11.499 14.655 -54.248 1.00 79.38 98 ALA A O 1
ATOM 799 N N . GLU A 1 99 ? 10.927 14.884 -52.091 1.00 73.88 99 GLU A N 1
ATOM 800 C CA . GLU A 1 99 ? 11.187 16.325 -52.018 1.00 73.88 99 GLU A CA 1
ATOM 801 C C . GLU A 1 99 ? 12.694 16.633 -52.028 1.00 73.88 99 GLU A C 1
ATOM 803 O O . GLU A 1 99 ? 13.135 17.526 -52.755 1.00 73.88 99 GLU A O 1
ATOM 808 N N . ARG A 1 100 ? 13.514 15.825 -51.338 1.00 67.38 100 ARG A N 1
ATOM 809 C CA . ARG A 1 100 ? 14.987 15.930 -51.380 1.00 67.38 100 ARG A CA 1
ATOM 810 C C . ARG A 1 100 ? 15.579 15.673 -52.769 1.00 67.38 100 ARG A C 1
ATOM 812 O O . ARG A 1 100 ? 16.600 16.266 -53.103 1.00 67.38 100 ARG A O 1
ATOM 819 N N . VAL A 1 101 ? 14.937 14.844 -53.594 1.00 67.38 101 VAL A N 1
ATOM 820 C CA . VAL A 1 101 ? 15.361 14.565 -54.982 1.00 67.38 101 VAL A CA 1
ATOM 821 C C . VAL A 1 101 ? 14.977 15.696 -55.959 1.00 67.38 101 VAL A C 1
ATOM 823 O O . VAL A 1 101 ? 15.547 15.787 -57.043 1.00 67.38 101 VAL A O 1
ATOM 826 N N . LYS A 1 102 ? 14.057 16.603 -55.594 1.00 63.47 102 LYS A N 1
ATOM 827 C CA . LYS A 1 102 ? 13.613 17.728 -56.447 1.00 63.47 102 LYS A CA 1
ATOM 828 C C . LYS A 1 102 ? 14.417 19.033 -56.272 1.00 63.47 102 LYS A C 1
ATOM 830 O O . LYS A 1 102 ? 14.109 20.014 -56.949 1.00 63.47 102 LYS A O 1
ATOM 835 N N . ALA A 1 103 ? 15.452 19.064 -55.427 1.00 48.16 103 ALA A N 1
ATOM 836 C CA . ALA A 1 103 ? 16.438 20.154 -55.385 1.00 48.16 103 ALA A CA 1
ATOM 837 C C . ALA A 1 103 ? 17.503 19.968 -56.499 1.00 48.16 103 ALA A C 1
ATOM 839 O O . ALA A 1 103 ? 17.880 18.831 -56.779 1.00 48.16 103 ALA A O 1
ATOM 840 N N . PRO A 1 104 ? 17.973 21.031 -57.188 1.00 41.75 104 PRO A N 1
ATOM 841 C CA . PRO A 1 104 ? 18.600 20.890 -58.502 1.00 41.75 104 PRO A CA 1
ATOM 842 C C . PRO A 1 104 ? 19.990 20.243 -58.452 1.00 41.75 104 PRO A C 1
ATOM 844 O O . PRO A 1 104 ? 20.894 20.713 -57.763 1.00 41.75 104 PRO A O 1
ATOM 847 N N . ALA A 1 105 ? 20.158 19.207 -59.276 1.00 44.78 105 ALA A N 1
ATOM 848 C CA . ALA A 1 105 ? 21.438 18.632 -59.663 1.00 44.78 105 ALA A CA 1
ATOM 849 C C . ALA A 1 105 ? 22.129 19.533 -60.704 1.00 44.78 105 ALA A C 1
ATOM 851 O O . ALA A 1 105 ? 21.592 19.762 -61.789 1.00 44.78 105 ALA A O 1
ATOM 852 N N . ALA A 1 106 ? 23.328 20.029 -60.388 1.00 33.69 106 ALA A N 1
ATOM 853 C CA . ALA A 1 106 ? 24.253 20.568 -61.381 1.00 33.69 106 ALA A CA 1
ATOM 854 C C . ALA A 1 106 ? 25.140 19.422 -61.887 1.00 33.69 106 ALA A C 1
ATOM 856 O O . ALA A 1 106 ? 25.875 18.803 -61.120 1.00 33.69 106 ALA A O 1
ATOM 857 N N . ALA A 1 107 ? 25.010 19.130 -63.177 1.00 36.28 107 ALA A N 1
ATOM 858 C CA . ALA A 1 107 ? 25.739 18.100 -63.898 1.00 36.28 107 ALA A CA 1
ATOM 859 C C . ALA A 1 107 ? 27.238 18.419 -64.031 1.00 36.28 107 ALA A C 1
ATOM 861 O O . ALA A 1 107 ? 27.606 19.564 -64.291 1.00 36.28 107 ALA A O 1
ATOM 862 N N . GLN A 1 108 ? 28.076 17.381 -63.987 1.00 30.36 108 GLN A N 1
ATOM 863 C CA . GLN A 1 108 ? 29.214 17.266 -64.898 1.00 30.36 108 GLN A CA 1
ATOM 864 C C . GLN A 1 108 ? 29.524 15.790 -65.170 1.00 30.36 108 GLN A C 1
ATOM 866 O O . GLN A 1 108 ? 29.770 15.000 -64.263 1.00 30.36 108 GLN A O 1
ATOM 871 N N . GLU A 1 109 ? 29.432 15.455 -66.452 1.00 34.44 109 GLU A N 1
ATOM 872 C CA . GLU A 1 109 ? 29.794 14.195 -67.091 1.00 34.44 109 GLU A CA 1
ATOM 873 C C . GLU A 1 109 ? 31.317 14.011 -67.060 1.00 34.44 109 GLU A C 1
ATOM 875 O O . GLU A 1 109 ? 32.023 14.969 -67.359 1.00 34.44 109 GLU A O 1
ATOM 880 N N . VAL A 1 110 ? 31.812 12.794 -66.800 1.00 31.42 110 VAL A N 1
ATOM 881 C CA . VAL A 1 110 ? 33.005 12.237 -67.469 1.00 31.42 110 VAL A CA 1
ATOM 882 C C . VAL A 1 110 ? 32.857 10.712 -67.537 1.00 31.42 110 VAL A C 1
ATOM 884 O O . VAL A 1 110 ? 32.799 10.030 -66.515 1.00 31.42 110 VAL A O 1
ATOM 887 N N . GLU A 1 111 ? 32.799 10.200 -68.764 1.00 35.78 111 GLU A N 1
ATOM 888 C CA . GLU A 1 111 ? 32.974 8.797 -69.143 1.00 35.78 111 GLU A CA 1
ATOM 889 C C . GLU A 1 111 ? 34.423 8.344 -68.906 1.00 35.78 111 GLU A C 1
ATOM 891 O O . GLU A 1 111 ? 35.331 9.050 -69.333 1.00 35.78 111 GLU A O 1
ATOM 896 N N . VAL A 1 112 ? 34.649 7.140 -68.358 1.00 29.20 112 VAL A N 1
ATOM 897 C CA . VAL A 1 112 ? 35.724 6.248 -68.842 1.00 29.20 112 VAL A CA 1
ATOM 898 C C . VAL A 1 112 ? 35.350 4.781 -68.577 1.00 29.20 112 VAL A C 1
ATOM 900 O O . VAL A 1 112 ? 35.162 4.365 -67.434 1.00 29.20 112 VAL A O 1
ATOM 903 N N . GLU A 1 113 ? 35.249 4.002 -69.655 1.00 30.61 113 GLU A N 1
ATOM 904 C CA . GLU A 1 113 ? 35.274 2.534 -69.669 1.00 30.61 113 GLU A CA 1
ATOM 905 C C . GLU A 1 113 ? 36.603 1.992 -69.108 1.00 30.61 113 GLU A C 1
ATOM 907 O O . GLU A 1 113 ? 37.632 2.653 -69.242 1.00 30.61 113 GLU A O 1
ATOM 912 N N . THR A 1 114 ? 36.622 0.751 -68.596 1.00 25.88 114 THR A N 1
ATOM 913 C CA . THR A 1 114 ? 37.510 -0.347 -69.067 1.00 25.88 114 THR A CA 1
ATOM 914 C C . THR A 1 114 ? 37.695 -1.454 -68.007 1.00 25.88 114 THR A C 1
ATOM 916 O O . THR A 1 114 ? 38.283 -1.245 -66.951 1.00 25.88 114 THR A O 1
ATOM 919 N N . THR A 1 115 ? 37.249 -2.653 -68.403 1.00 26.48 115 THR A N 1
ATOM 920 C CA . THR A 1 115 ? 37.765 -4.006 -68.096 1.00 26.48 115 THR A CA 1
ATOM 921 C C . THR A 1 115 ? 37.395 -4.712 -66.786 1.00 26.48 115 THR A C 1
ATOM 923 O O . THR A 1 115 ? 37.908 -4.457 -65.701 1.00 26.48 115 THR A O 1
ATOM 926 N N . ALA A 1 116 ? 36.560 -5.736 -66.983 1.00 32.31 116 ALA A N 1
ATOM 927 C CA . ALA A 1 116 ? 36.427 -6.929 -66.164 1.00 32.31 116 ALA A CA 1
ATOM 928 C C . ALA A 1 116 ? 37.677 -7.818 -66.248 1.00 32.31 116 ALA A C 1
ATOM 930 O O . ALA A 1 116 ? 38.173 -8.031 -67.348 1.00 32.31 116 ALA A O 1
ATOM 931 N N . GLU A 1 117 ? 38.070 -8.464 -65.148 1.00 27.44 117 GLU A N 1
ATOM 932 C CA . GLU A 1 117 ? 38.503 -9.864 -65.219 1.00 27.44 117 GLU A CA 1
ATOM 933 C C . GLU A 1 117 ? 38.327 -10.595 -63.879 1.00 27.44 117 GLU A C 1
ATOM 935 O O . GLU A 1 117 ? 38.460 -10.032 -62.793 1.00 27.44 117 GLU A O 1
ATOM 940 N N . LEU A 1 118 ? 37.955 -11.864 -64.014 1.00 26.88 118 LEU A N 1
ATOM 941 C CA . LEU A 1 118 ? 37.663 -12.861 -62.995 1.00 26.88 118 LEU A CA 1
ATOM 942 C C . LEU A 1 118 ? 38.948 -13.554 -62.483 1.00 26.88 118 LEU A C 1
ATOM 944 O O . LEU A 1 118 ? 39.861 -13.769 -63.266 1.00 26.88 118 LEU A O 1
ATOM 948 N N . ILE A 1 119 ? 38.951 -13.928 -61.188 1.00 31.89 119 ILE A N 1
ATOM 949 C CA . ILE A 1 119 ? 39.223 -15.266 -60.569 1.00 31.89 119 ILE A CA 1
ATOM 950 C C . ILE A 1 119 ? 40.372 -16.106 -61.213 1.00 31.89 119 ILE A C 1
ATOM 952 O O . ILE A 1 119 ? 40.271 -16.358 -62.410 1.00 31.89 119 ILE A O 1
ATOM 956 N N . PRO A 1 120 ? 41.371 -16.692 -60.482 1.00 35.59 120 PRO A N 1
ATOM 957 C CA . PRO A 1 120 ? 41.093 -17.707 -59.445 1.00 35.59 120 PRO A CA 1
ATOM 958 C C . PRO A 1 120 ? 42.113 -17.960 -58.299 1.00 35.59 120 PRO A C 1
ATOM 960 O O . PRO A 1 120 ? 43.298 -17.647 -58.362 1.00 35.59 120 PRO A O 1
ATOM 963 N N . VAL A 1 121 ? 41.590 -18.626 -57.260 1.00 35.19 121 VAL A N 1
ATOM 964 C CA . VAL A 1 121 ? 42.280 -19.461 -56.246 1.00 35.19 121 VAL A CA 1
ATOM 965 C C . VAL A 1 121 ? 43.010 -20.632 -56.939 1.00 35.19 121 VAL A C 1
ATOM 967 O O . VAL A 1 121 ? 42.588 -21.000 -58.038 1.00 35.19 121 VAL A O 1
ATOM 970 N N . PRO A 1 122 ? 44.040 -21.270 -56.341 1.00 39.12 122 PRO A N 1
ATOM 971 C CA . PRO A 1 122 ? 43.727 -22.516 -55.616 1.00 39.12 122 PRO A CA 1
ATOM 972 C C . PRO A 1 122 ? 44.678 -22.924 -54.458 1.00 39.12 122 PRO A C 1
ATOM 974 O O . PRO A 1 122 ? 45.856 -22.577 -54.452 1.00 39.12 122 PRO A O 1
ATOM 977 N N . ASP A 1 123 ? 44.102 -23.734 -53.553 1.00 26.27 123 ASP A N 1
ATOM 978 C CA . ASP A 1 123 ? 44.643 -24.965 -52.928 1.00 26.27 123 ASP A CA 1
ATOM 979 C C . ASP A 1 123 ? 45.859 -24.876 -51.967 1.00 26.27 123 ASP A C 1
ATOM 981 O O . ASP A 1 123 ? 46.760 -24.068 -52.132 1.00 26.27 123 ASP A O 1
ATOM 985 N N . ALA A 1 124 ? 46.003 -25.681 -50.907 1.00 29.91 124 ALA A N 1
ATOM 986 C CA . ALA A 1 124 ? 45.311 -26.888 -50.456 1.00 29.91 124 ALA A CA 1
ATOM 987 C C . ALA A 1 124 ? 45.624 -27.173 -48.963 1.00 29.91 1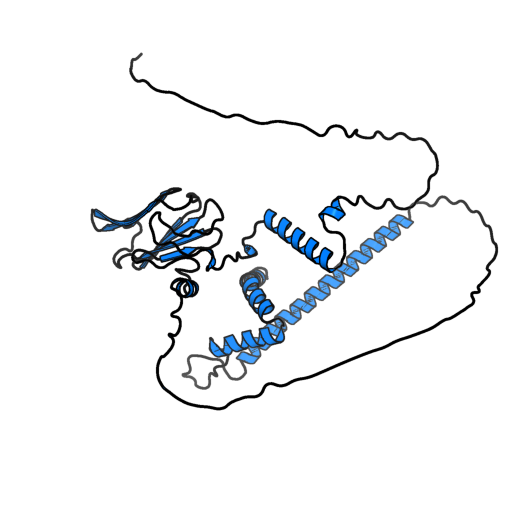24 ALA A C 1
ATOM 989 O O . ALA A 1 124 ? 46.704 -26.860 -48.471 1.00 29.91 124 ALA A O 1
ATOM 990 N N . GLU A 1 125 ? 44.632 -27.780 -48.303 1.00 25.59 125 GLU A N 1
ATOM 991 C CA . GLU A 1 125 ? 44.655 -28.996 -47.460 1.00 25.59 125 GLU A CA 1
ATOM 992 C C . GLU A 1 125 ? 45.710 -29.285 -46.370 1.00 25.59 125 GLU A C 1
ATOM 994 O O . GLU A 1 125 ? 46.918 -29.133 -46.522 1.00 25.59 125 GLU A O 1
ATOM 999 N N . GLY A 1 126 ? 45.188 -29.922 -45.310 1.00 25.22 126 GLY A N 1
ATOM 1000 C CA . GLY A 1 126 ? 45.904 -30.758 -44.339 1.00 25.22 126 GLY A CA 1
ATOM 1001 C C . GLY A 1 126 ? 45.363 -30.543 -42.920 1.00 25.22 126 GLY A C 1
ATOM 1002 O O . GLY A 1 126 ? 45.829 -29.642 -42.238 1.00 25.22 126 GLY A O 1
ATOM 1003 N N . ALA A 1 127 ? 44.244 -31.169 -42.517 1.00 28.12 127 ALA A N 1
ATOM 1004 C CA . ALA A 1 127 ? 44.177 -32.500 -41.868 1.00 28.12 127 ALA A CA 1
ATOM 1005 C C . ALA A 1 127 ? 44.911 -32.537 -40.504 1.00 28.12 127 ALA A C 1
ATOM 1007 O O . ALA A 1 127 ? 46.026 -32.053 -40.406 1.00 28.12 127 ALA A O 1
ATOM 1008 N N . ALA A 1 128 ? 44.456 -33.142 -39.405 1.00 24.97 128 ALA A N 1
ATOM 1009 C CA . ALA A 1 128 ? 43.280 -33.912 -38.998 1.00 24.97 128 ALA A CA 1
ATOM 1010 C C . ALA A 1 128 ? 43.463 -34.249 -37.487 1.00 24.97 128 ALA A C 1
ATOM 1012 O O . ALA A 1 128 ? 44.567 -34.097 -36.964 1.00 24.97 128 ALA A O 1
ATOM 1013 N N . GLY A 1 129 ? 42.419 -34.784 -36.831 1.00 26.08 129 GLY A N 1
ATOM 1014 C CA . GLY A 1 129 ? 42.462 -35.459 -35.512 1.00 26.08 129 GLY A CA 1
ATOM 1015 C C . GLY A 1 129 ? 41.900 -34.594 -34.376 1.00 26.08 129 GLY A C 1
ATOM 1016 O O . GLY A 1 129 ? 42.547 -33.635 -33.981 1.00 26.08 129 GLY A O 1
ATOM 1017 N N . THR A 1 130 ? 40.669 -34.733 -33.864 1.00 26.20 130 THR A N 1
ATOM 1018 C CA . THR A 1 130 ? 39.845 -35.893 -33.438 1.00 26.20 130 THR A CA 1
ATOM 1019 C C . THR A 1 130 ? 40.354 -36.590 -32.173 1.00 26.20 130 THR A C 1
ATOM 1021 O O . THR A 1 130 ? 41.455 -37.126 -32.193 1.00 26.20 130 THR A O 1
ATOM 1024 N N . GLN A 1 131 ? 39.496 -36.609 -31.137 1.00 31.84 131 GLN A N 1
ATOM 1025 C CA . GLN A 1 131 ? 39.053 -37.744 -30.283 1.00 31.84 131 GLN A CA 1
ATOM 1026 C C . GLN A 1 131 ? 38.672 -37.231 -28.873 1.00 31.84 131 GLN A C 1
ATOM 1028 O O . GLN A 1 131 ? 39.458 -36.531 -28.247 1.00 31.84 131 GLN A O 1
ATOM 1033 N N . GLU A 1 132 ? 37.382 -37.281 -28.489 1.00 28.58 132 GLU A N 1
ATOM 1034 C CA . GLU A 1 132 ? 36.655 -38.395 -27.803 1.00 28.58 132 GLU A CA 1
ATOM 1035 C C . GLU A 1 132 ? 36.931 -38.420 -26.283 1.00 28.58 132 GLU A C 1
ATOM 1037 O O . GLU A 1 132 ? 38.018 -38.061 -25.861 1.00 28.58 132 GLU A O 1
ATOM 1042 N N . ALA A 1 133 ? 36.072 -38.858 -25.358 1.00 26.50 133 ALA A N 1
ATOM 1043 C CA . ALA A 1 133 ? 34.668 -39.281 -25.280 1.00 26.50 133 ALA A CA 1
ATOM 1044 C C . ALA A 1 133 ? 34.370 -39.492 -23.763 1.00 26.50 133 ALA A C 1
ATOM 1046 O O . ALA A 1 133 ? 35.288 -39.764 -22.997 1.00 26.50 133 ALA A O 1
ATOM 1047 N N . ALA A 1 134 ? 33.143 -39.232 -23.295 1.00 24.30 134 ALA A N 1
ATOM 1048 C CA . ALA A 1 134 ? 32.181 -40.201 -22.722 1.00 24.30 134 ALA A CA 1
ATOM 1049 C C . ALA A 1 134 ? 32.426 -40.819 -21.315 1.00 24.30 134 ALA A C 1
ATOM 1051 O O . ALA A 1 134 ? 33.524 -41.230 -20.964 1.00 24.30 134 ALA A O 1
ATOM 1052 N N . GLY A 1 135 ? 31.310 -40.986 -20.578 1.00 24.30 135 GLY A N 1
ATOM 1053 C CA . GLY A 1 135 ? 31.126 -41.867 -19.402 1.00 24.30 135 GLY A CA 1
ATOM 1054 C C . GLY A 1 135 ? 30.397 -41.157 -18.241 1.00 24.30 135 GLY A C 1
ATOM 1055 O O . GLY A 1 135 ? 31.027 -40.361 -17.563 1.00 24.30 135 GLY A O 1
ATOM 1056 N N . ALA A 1 136 ? 29.066 -41.179 -18.068 1.00 26.23 136 ALA A N 1
ATOM 1057 C CA . ALA A 1 136 ? 28.093 -42.261 -17.804 1.00 26.23 136 ALA A CA 1
ATOM 1058 C C . ALA A 1 136 ? 27.962 -42.706 -16.323 1.00 26.23 136 ALA A C 1
ATOM 1060 O O . ALA A 1 136 ? 28.891 -43.306 -15.801 1.00 26.23 136 ALA A O 1
ATOM 1061 N N . GLN A 1 137 ? 26.736 -42.522 -15.781 1.00 26.36 137 GLN A N 1
ATOM 1062 C CA . GLN A 1 137 ? 25.978 -43.411 -14.860 1.00 26.36 137 GLN A CA 1
ATOM 1063 C C . GLN A 1 137 ? 26.519 -43.608 -13.424 1.00 26.36 137 GLN A C 1
ATOM 1065 O O . GLN A 1 137 ? 27.715 -43.549 -13.201 1.00 26.36 137 GLN A O 1
ATOM 1070 N N . ASP A 1 138 ? 25.771 -43.928 -12.365 1.00 24.17 138 ASP A N 1
ATOM 1071 C CA . ASP A 1 138 ? 24.359 -43.998 -11.939 1.00 24.17 138 ASP A CA 1
ATOM 1072 C C . ASP A 1 138 ? 24.435 -44.571 -10.485 1.00 24.17 138 ASP A C 1
ATOM 1074 O O . ASP A 1 138 ? 25.509 -44.983 -10.042 1.00 24.17 138 ASP A O 1
ATOM 1078 N N . THR A 1 139 ? 23.307 -44.686 -9.781 1.00 23.78 139 THR A N 1
ATOM 1079 C CA . THR A 1 139 ? 23.029 -45.565 -8.615 1.00 23.78 139 THR A CA 1
ATOM 1080 C C . THR A 1 139 ? 23.222 -45.053 -7.174 1.00 23.78 139 THR A C 1
ATOM 1082 O O . THR A 1 139 ? 24.313 -44.970 -6.614 1.00 23.78 139 THR A O 1
ATOM 1085 N N . ALA A 1 140 ? 22.071 -44.853 -6.520 1.00 28.78 140 ALA A N 1
ATOM 1086 C CA . ALA A 1 140 ? 21.832 -45.229 -5.125 1.00 28.78 140 ALA A CA 1
ATOM 1087 C C . ALA A 1 140 ? 21.746 -46.766 -4.986 1.00 28.78 140 ALA A C 1
ATOM 1089 O O . ALA A 1 140 ? 21.449 -47.453 -5.968 1.00 28.78 140 ALA A O 1
ATOM 1090 N N . PRO A 1 141 ? 21.896 -47.313 -3.766 1.00 33.62 141 PRO A N 1
ATOM 1091 C CA . PRO A 1 141 ? 20.772 -48.079 -3.221 1.00 33.62 141 PRO A CA 1
ATOM 1092 C C . PRO A 1 141 ? 20.532 -47.912 -1.706 1.00 33.62 141 PRO A C 1
ATOM 1094 O O . PRO A 1 141 ? 21.320 -47.347 -0.954 1.00 33.62 141 PRO A O 1
ATOM 1097 N N . SER A 1 142 ? 19.360 -48.416 -1.324 1.00 24.27 142 SER A N 1
ATOM 1098 C CA . SER A 1 142 ? 18.664 -48.389 -0.035 1.00 24.27 142 SER A CA 1
ATOM 1099 C C . SER A 1 142 ? 19.035 -49.519 0.947 1.00 24.27 142 SER A C 1
ATOM 1101 O O . SER A 1 142 ? 19.318 -50.626 0.510 1.00 24.27 142 SER A O 1
ATOM 1103 N N . LEU A 1 143 ? 18.828 -49.209 2.242 1.00 27.59 143 LEU A N 1
ATOM 1104 C CA . LEU A 1 143 ? 18.184 -49.980 3.339 1.00 27.59 143 LEU A CA 1
ATOM 1105 C C . LEU A 1 143 ? 18.786 -51.290 3.899 1.00 27.59 143 LEU A C 1
ATOM 1107 O O . LEU A 1 143 ? 18.954 -52.261 3.177 1.00 27.59 143 LEU A O 1
ATOM 1111 N N . GLU A 1 144 ? 18.962 -51.312 5.237 1.00 26.88 144 GLU A N 1
ATOM 1112 C CA . GLU A 1 144 ? 18.320 -52.183 6.272 1.00 26.88 144 GLU A CA 1
ATOM 1113 C C . GLU A 1 144 ? 19.077 -51.977 7.619 1.00 26.88 144 GLU A C 1
ATOM 1115 O O . GLU A 1 144 ? 20.300 -52.054 7.641 1.00 26.88 144 GLU A O 1
ATOM 1120 N N . SER A 1 145 ? 18.521 -51.479 8.737 1.00 29.47 145 SER A N 1
ATOM 1121 C CA . SER A 1 145 ? 17.474 -51.961 9.673 1.00 29.47 145 SER A CA 1
ATOM 1122 C C . SER A 1 145 ? 18.088 -52.369 11.031 1.00 29.47 145 SER A C 1
ATOM 1124 O O . SER A 1 145 ? 18.756 -53.393 11.105 1.00 29.47 145 SER A O 1
ATOM 1126 N N . ALA A 1 146 ? 17.823 -51.603 12.104 1.00 30.73 146 ALA A N 1
ATOM 1127 C CA . ALA A 1 146 ? 17.635 -52.093 13.486 1.00 30.73 146 ALA A CA 1
ATOM 1128 C C . ALA A 1 146 ? 17.156 -50.958 14.422 1.00 30.73 146 ALA A C 1
ATOM 1130 O O . ALA A 1 146 ? 17.757 -49.889 14.493 1.00 30.73 146 ALA A O 1
ATOM 1131 N N . GLU A 1 147 ? 16.052 -51.215 15.123 1.00 27.94 147 GLU A N 1
ATOM 1132 C CA . GLU A 1 147 ? 15.331 -50.344 16.061 1.00 27.94 147 GLU A CA 1
ATOM 1133 C C . GLU A 1 147 ? 16.100 -50.020 17.359 1.00 27.94 147 GLU A C 1
ATOM 1135 O O . GLU A 1 147 ? 16.772 -50.891 17.905 1.00 27.94 147 GLU A O 1
ATOM 1140 N N . ALA A 1 148 ? 15.880 -48.817 17.920 1.00 27.50 148 ALA A N 1
ATOM 1141 C CA . ALA A 1 148 ? 15.418 -48.620 19.309 1.00 27.50 148 ALA A CA 1
ATOM 1142 C C . ALA A 1 148 ? 15.178 -47.125 19.644 1.00 27.50 148 ALA A C 1
ATOM 1144 O O . ALA A 1 148 ? 16.108 -46.341 19.779 1.00 27.50 148 ALA A O 1
ATOM 1145 N N . VAL A 1 149 ? 13.895 -46.777 19.791 1.00 33.06 149 VAL A N 1
ATOM 1146 C CA . VAL A 1 149 ? 13.266 -45.851 20.760 1.00 33.06 149 VAL A CA 1
ATOM 1147 C C . VAL A 1 149 ? 13.992 -44.552 21.171 1.00 33.06 149 VAL A C 1
ATOM 1149 O O . VAL A 1 149 ? 14.924 -44.562 21.966 1.00 33.06 149 VAL A O 1
ATOM 1152 N N . GLY A 1 150 ? 13.347 -43.424 20.842 1.00 31.64 150 GLY A N 1
ATOM 1153 C CA . GLY A 1 150 ? 13.160 -42.326 21.799 1.00 31.64 150 GLY A CA 1
ATOM 1154 C C . GLY A 1 150 ? 13.937 -41.039 21.533 1.00 31.64 150 GLY A C 1
ATOM 1155 O O . GLY A 1 150 ? 15.011 -40.853 22.084 1.00 31.64 150 GLY A O 1
ATOM 1156 N N . ALA A 1 151 ? 13.334 -40.124 20.769 1.00 30.55 151 ALA A N 1
ATOM 1157 C CA . ALA A 1 151 ? 13.283 -38.678 21.028 1.00 30.55 151 ALA A CA 1
ATOM 1158 C C . ALA A 1 151 ? 12.761 -37.981 19.766 1.00 30.55 151 ALA A C 1
ATOM 1160 O O . ALA A 1 151 ? 13.466 -37.824 18.774 1.00 30.55 151 ALA A O 1
ATOM 1161 N N . THR A 1 152 ? 11.496 -37.575 19.805 1.00 28.92 152 THR A N 1
ATOM 1162 C CA . THR A 1 152 ? 10.919 -36.592 18.888 1.00 28.92 152 THR A CA 1
ATOM 1163 C C . THR A 1 152 ? 11.781 -35.331 18.881 1.00 28.92 152 THR A C 1
ATOM 1165 O O . THR A 1 152 ? 11.828 -34.613 19.880 1.00 28.92 152 THR A O 1
ATOM 1168 N N . ALA A 1 153 ? 12.452 -35.072 17.758 1.00 31.06 153 ALA A N 1
ATOM 1169 C CA . ALA A 1 153 ? 13.014 -33.764 17.458 1.00 31.06 153 ALA A CA 1
ATOM 1170 C C . ALA A 1 153 ? 11.858 -32.753 17.298 1.00 31.06 153 ALA A C 1
ATOM 1172 O O . ALA A 1 153 ? 10.818 -33.119 16.736 1.00 31.06 153 ALA A O 1
ATOM 1173 N N . PRO A 1 154 ? 11.977 -31.519 17.817 1.00 37.97 154 PRO A N 1
ATOM 1174 C CA . PRO A 1 154 ? 10.876 -30.569 17.815 1.00 37.97 154 PRO A CA 1
ATOM 1175 C C . PRO A 1 154 ? 10.599 -30.097 16.390 1.00 37.97 154 PRO A C 1
ATOM 1177 O O . PRO A 1 154 ? 11.520 -29.717 15.671 1.00 37.97 154 PRO A O 1
ATOM 1180 N N . ALA A 1 155 ? 9.324 -30.072 16.007 1.00 35.22 155 ALA A N 1
ATOM 1181 C CA . ALA A 1 155 ? 8.872 -29.186 14.948 1.00 35.22 155 ALA A CA 1
ATOM 1182 C C . ALA A 1 155 ? 9.277 -27.756 15.339 1.00 35.22 155 ALA A C 1
ATOM 1184 O O . ALA A 1 155 ? 8.880 -27.282 16.408 1.00 35.22 155 ALA A O 1
ATOM 1185 N N . GLU A 1 156 ? 10.109 -27.109 14.524 1.00 36.16 156 GLU A N 1
ATOM 1186 C CA . GLU A 1 156 ? 10.469 -25.706 14.714 1.00 36.16 156 GLU A CA 1
ATOM 1187 C C . GLU A 1 156 ? 9.179 -24.880 14.697 1.00 36.16 156 GLU A C 1
ATOM 1189 O O . GLU A 1 156 ? 8.441 -24.837 13.712 1.00 36.16 156 GLU A O 1
ATOM 1194 N N . LEU A 1 157 ? 8.855 -24.299 15.853 1.00 34.44 157 LEU A N 1
ATOM 1195 C CA . LEU A 1 157 ? 7.776 -23.332 15.981 1.00 34.44 157 LEU A CA 1
ATOM 1196 C C . LEU A 1 157 ? 8.108 -22.147 15.064 1.00 34.44 157 LEU A C 1
ATOM 1198 O O . LEU A 1 157 ? 9.255 -21.696 15.099 1.00 34.44 157 LEU A O 1
ATOM 1202 N N . PRO A 1 158 ? 7.143 -21.621 14.287 1.00 41.62 158 PRO A N 1
ATOM 1203 C CA . PRO A 1 158 ? 7.391 -20.483 13.417 1.00 41.62 158 PRO A CA 1
ATOM 1204 C C . PRO A 1 158 ? 7.965 -19.346 14.249 1.00 41.62 158 PRO A C 1
ATOM 1206 O O . PRO A 1 158 ? 7.403 -18.982 15.293 1.00 41.62 158 PRO A O 1
ATOM 1209 N N . THR A 1 159 ? 9.094 -18.812 13.792 1.00 55.94 159 THR A N 1
ATOM 1210 C CA . THR A 1 159 ? 9.768 -17.696 14.450 1.00 55.94 159 THR A CA 1
ATOM 1211 C C . THR A 1 159 ? 8.737 -16.580 14.622 1.00 55.94 159 THR A C 1
ATOM 1213 O O . THR A 1 159 ? 7.939 -16.343 13.715 1.00 55.94 159 THR A O 1
ATOM 1216 N N . ARG A 1 160 ? 8.720 -15.881 15.767 1.00 67.31 160 ARG A N 1
ATOM 1217 C CA . ARG A 1 160 ? 7.746 -14.801 16.051 1.00 67.31 160 ARG A CA 1
ATOM 1218 C C . ARG A 1 160 ? 7.582 -13.828 14.865 1.00 67.31 160 ARG A C 1
ATOM 1220 O O . ARG A 1 160 ? 6.476 -13.374 14.601 1.00 67.31 160 ARG A O 1
ATOM 1227 N N . GLN A 1 161 ? 8.663 -13.600 14.112 1.00 66.75 161 GLN A N 1
ATOM 1228 C CA . GLN A 1 161 ? 8.695 -12.755 12.917 1.00 66.75 161 GLN A CA 1
ATOM 1229 C C . GLN A 1 161 ? 7.940 -13.321 11.700 1.00 66.75 161 GLN A C 1
ATOM 1231 O O . GLN A 1 161 ? 7.259 -12.568 11.015 1.00 66.75 161 GLN A O 1
ATOM 1236 N N . GLU A 1 162 ? 8.006 -14.626 11.425 1.00 69.25 162 GLU A N 1
ATOM 1237 C CA . GLU A 1 162 ? 7.304 -15.242 10.282 1.00 69.25 162 GLU A CA 1
ATOM 1238 C C . GLU A 1 162 ? 5.785 -15.153 10.453 1.00 69.25 162 GLU A C 1
ATOM 1240 O O . GLU A 1 162 ? 5.049 -14.947 9.490 1.00 69.25 162 GLU A O 1
ATOM 1245 N N . GLN A 1 163 ? 5.313 -15.236 11.700 1.00 68.81 163 GLN A N 1
ATOM 1246 C CA . GLN A 1 163 ? 3.902 -15.037 12.027 1.00 68.81 163 GLN A CA 1
ATOM 1247 C C . GLN A 1 163 ? 3.453 -13.611 11.681 1.00 68.81 163 GLN A C 1
ATOM 1249 O O . GLN A 1 163 ? 2.350 -13.424 11.165 1.00 68.81 163 GLN A O 1
ATOM 1254 N N . PHE A 1 164 ? 4.319 -12.614 11.889 1.00 76.69 164 PHE A N 1
ATOM 1255 C CA . PHE A 1 164 ? 4.014 -11.219 11.578 1.00 76.69 164 PHE A CA 1
ATOM 1256 C C . PHE A 1 164 ? 3.904 -10.946 10.076 1.00 76.69 164 PHE A C 1
ATOM 1258 O O . PHE A 1 164 ? 3.065 -10.137 9.686 1.00 76.69 164 PHE A O 1
ATOM 1265 N N . GLN A 1 165 ? 4.636 -11.687 9.235 1.00 74.69 165 GLN A N 1
ATOM 1266 C CA . GLN A 1 165 ? 4.561 -11.560 7.771 1.00 74.69 165 GLN A CA 1
ATOM 1267 C C . GLN A 1 165 ? 3.232 -12.019 7.169 1.00 74.69 165 GLN A C 1
ATOM 1269 O O . GLN A 1 165 ? 2.895 -11.654 6.047 1.00 74.69 165 GLN A O 1
ATOM 1274 N N . THR A 1 166 ? 2.456 -12.819 7.898 1.00 69.50 166 THR A N 1
ATOM 1275 C CA . THR A 1 166 ? 1.156 -13.298 7.408 1.00 69.50 166 THR A CA 1
ATOM 1276 C C . THR A 1 166 ? 0.010 -12.324 7.675 1.00 69.50 166 THR A C 1
ATOM 1278 O O . THR A 1 166 ? -1.057 -12.462 7.073 1.00 69.50 166 THR A O 1
ATOM 1281 N N . ASN A 1 167 ? 0.207 -11.346 8.565 1.00 76.25 167 ASN A N 1
ATOM 1282 C CA . ASN A 1 167 ? -0.826 -10.401 8.971 1.00 76.25 167 ASN A CA 1
ATOM 1283 C C . ASN A 1 167 ? -0.503 -8.986 8.452 1.00 76.25 167 ASN A C 1
ATOM 1285 O O . ASN A 1 167 ? 0.532 -8.439 8.832 1.00 76.25 167 ASN A O 1
ATOM 1289 N N . PRO A 1 168 ? -1.395 -8.360 7.659 1.00 78.75 168 PRO A N 1
ATOM 1290 C CA . PRO A 1 168 ? -1.215 -6.990 7.176 1.00 78.75 168 PRO A CA 1
ATOM 1291 C C . PRO A 1 168 ? -0.948 -5.963 8.286 1.00 78.75 168 PRO A C 1
ATOM 1293 O O . PRO A 1 168 ? -0.093 -5.101 8.119 1.00 78.75 168 PRO A O 1
ATOM 1296 N N . ASP A 1 169 ? -1.603 -6.102 9.446 1.00 84.19 169 ASP A N 1
ATOM 1297 C CA . ASP A 1 169 ? -1.458 -5.182 10.590 1.00 84.19 169 ASP A CA 1
ATOM 1298 C C . ASP A 1 169 ? -0.078 -5.290 11.289 1.00 84.19 169 ASP A C 1
ATOM 1300 O O . ASP A 1 169 ? 0.209 -4.532 12.219 1.00 84.19 169 ASP A O 1
ATOM 1304 N N . SER A 1 170 ? 0.753 -6.270 10.908 1.00 87.69 170 SER A N 1
ATOM 1305 C CA . SER A 1 170 ? 2.096 -6.490 11.464 1.00 87.69 170 SER A CA 1
ATOM 1306 C C . SER A 1 170 ? 3.170 -6.792 10.416 1.00 87.69 170 SER A C 1
ATOM 1308 O O . SER A 1 170 ? 4.271 -7.207 10.777 1.00 87.69 170 SER A O 1
ATOM 1310 N N . TYR A 1 171 ? 2.863 -6.624 9.129 1.00 89.19 171 TYR A N 1
ATOM 1311 C CA . TYR A 1 171 ? 3.771 -6.967 8.037 1.00 89.19 171 TYR A CA 1
ATOM 1312 C C . TYR A 1 171 ? 5.079 -6.174 8.142 1.00 89.19 171 TYR A C 1
ATOM 1314 O O . TYR A 1 171 ? 5.051 -4.958 8.338 1.00 89.19 171 TYR A O 1
ATOM 1322 N N . ASN A 1 172 ? 6.221 -6.871 8.084 1.00 89.50 172 ASN A N 1
ATOM 1323 C CA . ASN A 1 172 ? 7.560 -6.331 8.354 1.00 89.50 172 ASN A CA 1
ATOM 1324 C C . ASN A 1 172 ? 7.707 -5.564 9.688 1.00 89.50 172 ASN A C 1
ATOM 1326 O O . ASN A 1 172 ? 8.692 -4.858 9.891 1.00 89.50 172 ASN A O 1
ATOM 1330 N N . GLY A 1 173 ? 6.755 -5.702 10.609 1.00 90.38 173 GLY A N 1
ATOM 1331 C CA . GLY A 1 173 ? 6.725 -5.018 11.895 1.00 90.38 173 GLY A CA 1
ATOM 1332 C C . GLY A 1 173 ? 6.588 -6.010 13.042 1.00 90.38 173 GLY A C 1
ATOM 1333 O O . GLY A 1 173 ? 7.236 -7.063 13.048 1.00 90.38 173 GLY A O 1
ATOM 1334 N N . ALA A 1 174 ? 5.766 -5.670 14.038 1.00 88.94 174 ALA A N 1
ATOM 1335 C CA . ALA A 1 174 ? 5.516 -6.535 15.185 1.00 88.94 174 ALA A CA 1
ATOM 1336 C C . ALA A 1 174 ? 4.168 -6.270 15.866 1.00 88.94 174 ALA A C 1
ATOM 1338 O O . ALA A 1 174 ? 3.633 -5.162 15.866 1.00 88.94 174 ALA A O 1
ATOM 1339 N N . VAL A 1 175 ? 3.666 -7.294 16.559 1.00 89.25 175 VAL A N 1
ATOM 1340 C CA . VAL A 1 175 ? 2.535 -7.168 17.491 1.00 89.25 175 VAL A CA 1
ATOM 1341 C C . VAL A 1 175 ? 3.054 -7.037 18.925 1.00 89.25 175 VAL A C 1
ATOM 1343 O O . VAL A 1 175 ? 3.850 -7.868 19.385 1.00 89.25 175 VAL A O 1
ATOM 1346 N N . ARG A 1 176 ? 2.593 -6.002 19.637 1.00 87.88 176 ARG A N 1
ATOM 1347 C CA . ARG A 1 176 ? 2.860 -5.746 21.061 1.00 87.88 176 ARG A CA 1
ATOM 1348 C C . ARG A 1 176 ? 1.568 -5.812 21.869 1.00 87.88 176 ARG A C 1
ATOM 1350 O O . ARG A 1 176 ? 0.482 -5.965 21.320 1.00 87.88 176 ARG A O 1
ATOM 1357 N N . GLU A 1 177 ? 1.701 -5.701 23.188 1.00 83.38 177 GLU A N 1
ATOM 1358 C CA . GLU A 1 177 ? 0.552 -5.675 24.100 1.00 83.38 177 GLU A CA 1
ATOM 1359 C C . GLU A 1 177 ? -0.279 -4.393 23.934 1.00 83.38 177 GLU A C 1
ATOM 1361 O O . GLU A 1 177 ? -1.506 -4.446 23.969 1.00 83.38 177 GLU A O 1
ATOM 1366 N N . ASN A 1 178 ? 0.384 -3.256 23.692 1.00 88.31 178 ASN A N 1
ATOM 1367 C CA . ASN A 1 178 ? -0.265 -1.940 23.665 1.00 88.31 178 ASN A CA 1
ATOM 1368 C C . ASN A 1 178 ? -0.685 -1.493 22.258 1.00 88.31 178 ASN A C 1
ATOM 1370 O O . ASN A 1 178 ? -1.579 -0.662 22.118 1.00 88.31 178 ASN A O 1
ATOM 1374 N N . TYR A 1 179 ? -0.029 -2.006 21.218 1.00 93.06 179 TYR A N 1
ATOM 1375 C CA . TYR A 1 179 ? -0.290 -1.654 19.825 1.00 93.06 179 TYR A CA 1
ATOM 1376 C C . TYR A 1 179 ? 0.302 -2.707 18.881 1.00 93.06 179 TYR A C 1
ATOM 1378 O O . TYR A 1 179 ? 1.176 -3.489 19.260 1.00 93.06 179 TYR A O 1
ATOM 1386 N N . SER A 1 180 ? -0.156 -2.729 17.636 1.00 92.94 180 SER A N 1
ATOM 1387 C CA . SER A 1 180 ? 0.513 -3.439 16.545 1.00 92.94 180 SER A CA 1
ATOM 1388 C C . SER A 1 180 ? 1.034 -2.434 15.536 1.00 92.94 180 SER A C 1
ATOM 1390 O O . SER A 1 180 ? 0.485 -1.339 15.416 1.00 92.94 180 SER A O 1
ATOM 1392 N N . TRP A 1 181 ? 2.097 -2.784 14.829 1.00 95.06 181 TRP A N 1
ATOM 1393 C CA . TRP A 1 181 ? 2.604 -1.937 13.766 1.00 95.06 181 TRP A CA 1
ATOM 1394 C C . TRP A 1 181 ? 3.137 -2.767 12.611 1.00 95.06 181 TRP A C 1
ATOM 1396 O O . TRP A 1 181 ? 3.733 -3.829 12.817 1.00 95.06 181 TRP A O 1
ATOM 1406 N N . SER A 1 182 ? 2.936 -2.246 11.412 1.00 92.81 182 SER A N 1
ATOM 1407 C CA . SER A 1 182 ? 3.499 -2.716 10.156 1.00 92.81 182 SER A CA 1
ATOM 1408 C C . SER A 1 182 ? 4.320 -1.595 9.528 1.00 92.81 182 SER A C 1
ATOM 1410 O O . SER A 1 182 ? 4.240 -0.427 9.927 1.00 92.81 182 SER A O 1
ATOM 1412 N N . GLN A 1 183 ? 5.169 -1.953 8.573 1.00 92.44 183 GLN A N 1
ATOM 1413 C CA . GLN A 1 183 ? 5.968 -0.969 7.860 1.00 92.44 183 GLN A CA 1
ATOM 1414 C C . GLN A 1 183 ? 6.138 -1.346 6.396 1.00 92.44 183 GLN A C 1
ATOM 1416 O O . GLN A 1 183 ? 6.293 -2.521 6.057 1.00 92.44 183 GLN A O 1
ATOM 1421 N N . ASP A 1 184 ? 6.175 -0.323 5.559 1.00 88.94 184 ASP A N 1
ATOM 1422 C CA . ASP A 1 184 ? 6.663 -0.406 4.190 1.00 88.94 184 ASP A CA 1
ATOM 1423 C C . ASP A 1 184 ? 8.016 0.317 4.097 1.00 88.94 184 ASP A C 1
ATOM 1425 O O . ASP A 1 184 ? 8.593 0.725 5.111 1.00 88.94 184 ASP A O 1
ATOM 1429 N N . TYR A 1 185 ? 8.550 0.478 2.892 1.00 84.31 185 TYR A N 1
ATOM 1430 C CA . TYR A 1 185 ? 9.785 1.203 2.645 1.00 84.31 185 TYR A CA 1
ATOM 1431 C C . TYR A 1 185 ? 9.689 2.674 3.082 1.00 84.31 185 TYR A C 1
ATOM 1433 O O . TYR A 1 185 ? 10.540 3.126 3.849 1.00 84.31 185 TYR A O 1
ATOM 1441 N N . SER A 1 186 ? 8.618 3.376 2.693 1.00 87.69 186 SER A N 1
ATOM 1442 C CA . SER A 1 186 ? 8.419 4.818 2.920 1.00 87.69 186 SER A CA 1
ATOM 1443 C C . SER A 1 186 ? 7.677 5.170 4.211 1.00 87.69 186 SER A C 1
ATOM 1445 O O . SER A 1 186 ? 7.929 6.221 4.798 1.00 87.69 186 SER A O 1
ATOM 1447 N N . ASP A 1 187 ? 6.779 4.304 4.681 1.00 91.38 187 ASP A N 1
ATOM 1448 C CA . ASP A 1 187 ? 5.815 4.647 5.732 1.00 91.38 187 ASP A CA 1
ATOM 1449 C C . ASP A 1 187 ? 5.698 3.550 6.803 1.00 91.38 187 ASP A C 1
ATOM 1451 O O . ASP A 1 187 ? 6.078 2.392 6.608 1.00 91.38 187 ASP A O 1
ATOM 1455 N N . LEU A 1 188 ? 5.175 3.933 7.966 1.00 94.38 188 LEU A N 1
ATOM 1456 C CA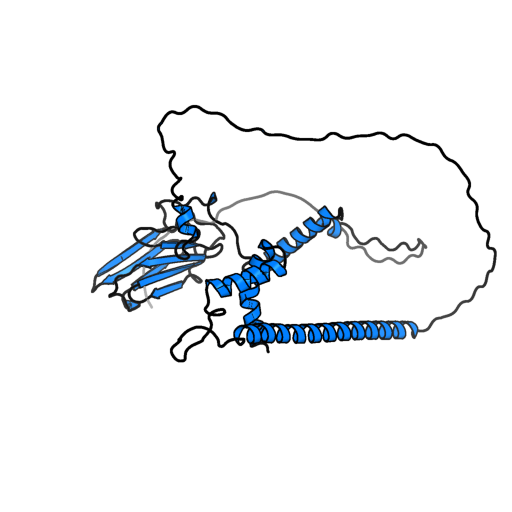 . LEU A 1 188 ? 4.871 3.078 9.112 1.00 94.38 188 LEU A CA 1
ATOM 1457 C C . LEU A 1 188 ? 3.388 3.191 9.436 1.00 94.38 188 LEU A C 1
ATOM 1459 O O . LEU A 1 188 ? 2.847 4.293 9.505 1.00 94.38 188 LEU A O 1
ATOM 1463 N N . GLU A 1 189 ? 2.746 2.068 9.723 1.00 94.94 189 GLU A N 1
ATOM 1464 C CA . GLU A 1 189 ? 1.350 2.034 10.140 1.00 94.94 189 GLU A CA 1
ATOM 1465 C C . GLU A 1 189 ? 1.257 1.444 11.547 1.00 94.94 189 GLU A C 1
ATOM 1467 O O . GLU A 1 189 ? 1.670 0.317 11.802 1.00 94.94 189 GLU A O 1
ATOM 1472 N N . ILE A 1 190 ? 0.742 2.230 12.492 1.00 96.44 190 ILE A N 1
ATOM 1473 C CA . ILE A 1 190 ? 0.614 1.875 13.905 1.00 96.44 190 ILE A CA 1
ATOM 1474 C C . ILE A 1 190 ? -0.868 1.829 14.260 1.00 96.44 190 ILE A C 1
ATOM 1476 O O . ILE A 1 190 ? -1.614 2.786 14.052 1.00 96.44 190 ILE A O 1
ATOM 1480 N N . LYS A 1 191 ? -1.289 0.726 14.865 1.00 95.56 191 LYS A N 1
ATOM 1481 C CA . LYS A 1 191 ? -2.664 0.467 15.272 1.00 95.56 191 LYS A CA 1
ATOM 1482 C C . LYS A 1 191 ? -2.725 0.292 16.781 1.00 95.56 191 LYS A C 1
ATOM 1484 O O . LYS A 1 191 ? -2.289 -0.721 17.326 1.00 95.56 191 LYS A O 1
ATOM 1489 N N . VAL A 1 192 ? -3.288 1.288 17.458 1.00 95.88 192 VAL A N 1
ATOM 1490 C CA . VAL A 1 192 ? -3.437 1.315 18.918 1.00 95.88 192 VAL A CA 1
ATOM 1491 C C . VAL A 1 192 ? -4.883 0.952 19.272 1.00 95.88 192 VAL A C 1
ATOM 1493 O O . VAL A 1 192 ? -5.788 1.740 18.980 1.00 95.88 192 VAL A O 1
ATOM 1496 N N . PRO A 1 193 ? -5.160 -0.226 19.860 1.00 93.38 193 PRO A N 1
ATOM 1497 C CA . PRO A 1 193 ? -6.512 -0.618 20.246 1.00 93.38 193 PRO A CA 1
ATOM 1498 C C . PRO A 1 193 ? -7.136 0.374 21.233 1.00 93.38 193 PRO A C 1
ATOM 1500 O O . PRO A 1 193 ? -6.478 0.826 22.167 1.00 93.38 193 PRO A O 1
ATOM 1503 N N . VAL A 1 194 ? -8.424 0.683 21.055 1.00 93.50 194 VAL A N 1
ATOM 1504 C CA . VAL A 1 194 ? -9.173 1.542 21.987 1.00 93.50 194 VAL A CA 1
ATOM 1505 C C . VAL A 1 194 ? -10.405 0.834 22.545 1.00 93.50 194 VAL A C 1
ATOM 1507 O O . VAL A 1 194 ? -11.005 -0.009 21.870 1.00 93.50 194 VAL A O 1
ATOM 1510 N N . PRO A 1 195 ? -10.846 1.183 23.765 1.00 90.62 195 PRO A N 1
ATOM 1511 C CA . PRO A 1 195 ? -12.087 0.660 24.319 1.00 90.62 195 PRO A CA 1
ATOM 1512 C C . PRO A 1 195 ? -13.316 0.969 23.446 1.00 90.62 195 PRO A C 1
ATOM 1514 O O . PRO A 1 195 ? -13.431 2.036 22.845 1.00 90.62 195 PRO A O 1
ATOM 1517 N N . LYS A 1 196 ? -14.316 0.076 23.463 1.00 91.06 196 LYS A N 1
ATOM 1518 C CA . LYS A 1 196 ? -15.545 0.178 22.640 1.00 91.06 196 LYS A CA 1
ATOM 1519 C C . LYS A 1 196 ? -16.359 1.463 22.837 1.00 91.06 196 LYS A C 1
ATOM 1521 O O . LYS A 1 196 ? -17.170 1.811 21.986 1.00 91.06 196 LYS A O 1
ATOM 1526 N N . HIS A 1 197 ? -16.187 2.138 23.970 1.00 89.06 197 HIS A N 1
ATOM 1527 C CA . HIS A 1 197 ? -16.901 3.371 24.296 1.00 89.06 197 HIS A CA 1
ATOM 1528 C C . HIS A 1 197 ? -16.247 4.628 23.682 1.00 89.06 197 HIS A C 1
ATOM 1530 O O . HIS A 1 197 ? -16.827 5.715 23.739 1.00 89.06 197 HIS A O 1
ATOM 1536 N N . ILE A 1 198 ? -15.062 4.487 23.079 1.00 90.38 198 ILE A N 1
ATOM 1537 C CA . ILE A 1 198 ? -14.338 5.556 22.390 1.00 90.38 198 ILE A CA 1
ATOM 1538 C C . ILE A 1 198 ? -14.774 5.590 20.935 1.00 90.38 198 ILE A C 1
ATOM 1540 O O . ILE A 1 198 ? -14.352 4.780 20.116 1.00 90.38 198 ILE A O 1
ATOM 1544 N N . VAL A 1 199 ? -15.658 6.531 20.617 1.00 92.50 199 VAL A N 1
ATOM 1545 C CA . VAL A 1 199 ? -16.277 6.631 19.286 1.00 92.50 199 VAL A CA 1
ATOM 1546 C C . VAL A 1 199 ? -16.112 8.005 18.649 1.00 92.50 199 VAL A C 1
ATOM 1548 O O . VAL A 1 199 ? -16.323 8.152 17.449 1.00 92.50 199 VAL A O 1
ATOM 1551 N N . LYS A 1 200 ? -15.739 9.027 19.427 1.00 91.81 200 LYS A N 1
ATOM 1552 C CA . LYS A 1 200 ? -15.556 10.399 18.941 1.00 91.81 200 LYS A CA 1
ATOM 1553 C C . LYS A 1 200 ? -14.081 10.774 18.970 1.00 91.81 200 LYS A C 1
ATOM 1555 O O . LYS A 1 200 ? -13.428 10.588 19.988 1.00 91.81 200 LYS A O 1
ATOM 1560 N N . GLY A 1 201 ? -13.609 11.452 17.923 1.00 89.50 201 GLY A N 1
ATOM 1561 C CA . GLY A 1 201 ? -12.236 11.974 17.869 1.00 89.50 201 GLY A CA 1
ATOM 1562 C C . GLY A 1 201 ? -11.888 12.925 19.020 1.00 89.50 201 GLY A C 1
ATOM 1563 O O . GLY A 1 201 ? -10.756 12.943 19.464 1.00 89.50 201 GLY A O 1
ATOM 1564 N N . ARG A 1 202 ? -12.869 13.640 19.599 1.00 90.94 202 ARG A N 1
ATOM 1565 C CA . ARG A 1 202 ? -12.653 14.490 20.792 1.00 90.94 202 ARG A CA 1
ATOM 1566 C C . ARG A 1 202 ? -12.236 13.716 22.046 1.00 90.94 202 ARG A C 1
ATOM 1568 O O . ARG A 1 202 ? -11.769 14.328 22.996 1.00 90.94 202 ARG A O 1
ATOM 1575 N N . GLN A 1 203 ? -12.481 12.408 22.076 1.00 91.94 203 GLN A N 1
ATOM 1576 C CA . GLN A 1 203 ? -12.071 11.528 23.167 1.00 91.94 203 GLN A CA 1
ATOM 1577 C C . GLN A 1 203 ? -10.646 11.006 22.962 1.00 91.94 203 GLN A C 1
ATOM 1579 O O . GLN A 1 203 ? -10.185 10.219 23.774 1.00 91.94 203 GLN A O 1
ATOM 1584 N N . VAL A 1 204 ? -9.959 11.387 21.885 1.00 94.50 204 VAL A N 1
ATOM 1585 C CA . VAL A 1 204 ? -8.614 10.917 21.561 1.00 94.50 204 VAL A CA 1
ATOM 1586 C C . VAL A 1 204 ? -7.713 12.129 21.358 1.00 94.50 204 VAL A C 1
ATOM 1588 O O . VAL A 1 204 ? -8.086 13.090 20.692 1.00 94.50 204 VAL A O 1
ATOM 1591 N N . SER A 1 205 ? -6.526 12.080 21.949 1.00 94.31 205 SER A N 1
ATOM 1592 C CA . SER A 1 205 ? -5.454 13.049 21.763 1.00 94.31 205 SER A CA 1
ATOM 1593 C C . SER A 1 205 ? -4.266 12.309 21.170 1.00 94.31 205 SER A C 1
ATOM 1595 O O . SER A 1 205 ? -3.707 11.425 21.819 1.00 94.31 205 SER A O 1
ATOM 1597 N N . VAL A 1 206 ? -3.905 12.651 19.935 1.00 95.75 206 VAL A N 1
ATOM 1598 C CA . VAL A 1 206 ? -2.728 12.107 19.256 1.00 95.75 206 VAL A CA 1
ATOM 1599 C C . VAL A 1 206 ? -1.786 13.264 18.968 1.00 95.75 206 VAL A C 1
ATOM 1601 O O . VAL A 1 206 ? -2.117 14.147 18.180 1.00 95.75 206 VAL A O 1
ATOM 1604 N N . ASP A 1 207 ? -0.629 13.252 19.619 1.00 95.25 207 ASP A N 1
ATOM 1605 C CA . ASP A 1 207 ? 0.431 14.229 19.414 1.00 95.25 207 ASP A CA 1
ATOM 1606 C C . ASP A 1 207 ? 1.576 13.547 18.664 1.00 95.25 207 ASP A C 1
ATOM 1608 O O . ASP A 1 207 ? 2.209 12.617 19.173 1.00 95.25 207 ASP A O 1
ATOM 1612 N N . ILE A 1 208 ? 1.817 14.003 17.437 1.00 96.12 208 ILE A N 1
ATOM 1613 C CA . ILE A 1 208 ? 2.856 13.482 16.549 1.00 96.12 208 ILE A CA 1
ATOM 1614 C C . ILE A 1 208 ? 3.891 14.588 16.361 1.00 96.12 208 ILE A C 1
ATOM 1616 O O . ILE A 1 208 ? 3.595 15.635 15.787 1.00 96.12 208 ILE A O 1
ATOM 1620 N N . SER A 1 209 ? 5.104 14.349 16.844 1.00 96.00 209 SER A N 1
ATOM 1621 C CA . SER A 1 209 ? 6.268 15.207 16.614 1.00 96.00 209 SER A CA 1
ATOM 1622 C C . SER A 1 209 ? 7.308 14.445 15.798 1.00 96.00 209 SER A C 1
ATOM 1624 O O . SER A 1 209 ? 7.266 13.221 15.712 1.00 96.00 209 SER A O 1
ATOM 1626 N N . SER A 1 210 ? 8.308 15.148 15.265 1.00 94.81 210 SER A N 1
ATOM 1627 C CA . SER A 1 210 ? 9.329 14.547 14.394 1.00 94.81 210 SER A CA 1
ATOM 1628 C C . SER A 1 210 ? 10.120 13.400 15.027 1.00 94.81 210 SER A C 1
ATOM 1630 O O . SER A 1 210 ? 10.682 12.593 14.299 1.00 94.81 210 SER A O 1
ATOM 1632 N N . SER A 1 211 ? 10.182 13.312 16.357 1.00 94.94 211 SER A N 1
ATOM 1633 C CA . SER A 1 211 ? 10.905 12.263 17.087 1.00 94.94 211 SER A CA 1
ATOM 1634 C C . SER A 1 211 ? 10.142 11.697 18.284 1.00 94.94 211 SER A C 1
ATOM 1636 O O . SER A 1 211 ? 10.701 10.917 19.049 1.00 94.94 211 SER A O 1
ATOM 1638 N N . THR A 1 212 ? 8.886 12.085 18.500 1.00 96.44 212 THR A N 1
ATOM 1639 C CA . THR A 1 212 ? 8.099 11.619 19.650 1.00 96.44 212 THR A CA 1
ATOM 1640 C C . THR A 1 212 ? 6.660 11.409 19.242 1.00 96.44 212 THR A C 1
ATOM 1642 O O . THR A 1 212 ? 6.114 12.202 18.478 1.00 96.44 212 THR A O 1
ATOM 1645 N N . ILE A 1 213 ? 6.029 10.400 19.823 1.00 96.50 213 ILE A N 1
ATOM 1646 C CA . ILE A 1 213 ? 4.619 10.105 19.611 1.00 96.50 213 ILE A CA 1
ATOM 1647 C C . ILE A 1 213 ? 3.927 9.935 20.957 1.00 96.50 213 ILE A C 1
ATOM 1649 O O . ILE A 1 213 ? 4.474 9.323 21.878 1.00 96.50 213 ILE A O 1
ATOM 1653 N N . ARG A 1 214 ? 2.716 10.479 21.067 1.00 96.00 214 ARG A N 1
ATOM 1654 C CA . ARG A 1 214 ? 1.843 10.273 22.218 1.00 96.00 214 ARG A CA 1
ATOM 1655 C C . ARG A 1 214 ? 0.415 10.036 21.759 1.00 96.00 214 ARG A C 1
ATOM 1657 O O . ARG A 1 214 ? -0.147 10.826 21.011 1.00 96.00 214 ARG A O 1
ATOM 1664 N N . VAL A 1 215 ? -0.178 8.965 22.261 1.00 95.69 215 VAL A N 1
ATOM 1665 C CA . VAL A 1 215 ? -1.551 8.546 22.000 1.00 95.69 215 VAL A CA 1
ATOM 1666 C C . VAL A 1 215 ? -2.240 8.385 23.342 1.00 95.69 215 VAL A C 1
ATOM 1668 O O . VAL A 1 215 ? -1.888 7.516 24.143 1.00 95.69 215 VAL A O 1
ATOM 1671 N N . ALA A 1 216 ? -3.230 9.229 23.594 1.00 94.38 216 ALA A N 1
ATOM 1672 C CA . ALA A 1 216 ? -4.007 9.210 24.819 1.00 94.38 216 ALA A CA 1
ATOM 1673 C C . ALA A 1 216 ? -5.504 9.264 24.522 1.00 94.38 216 ALA A C 1
ATOM 1675 O O . ALA A 1 216 ? -5.955 9.850 23.539 1.00 94.38 216 ALA A O 1
ATOM 1676 N N . VAL A 1 217 ? -6.285 8.669 25.412 1.00 93.62 217 VAL A N 1
ATOM 1677 C CA . VAL A 1 217 ? -7.743 8.677 25.378 1.00 93.62 217 VAL A CA 1
ATOM 1678 C C . VAL A 1 217 ? -8.260 9.477 26.567 1.00 93.62 217 VAL A C 1
ATOM 1680 O O . VAL A 1 217 ? -7.809 9.301 27.692 1.00 93.62 217 VAL A O 1
ATOM 1683 N N . LEU A 1 218 ? -9.217 10.368 26.337 1.00 90.12 218 LEU A N 1
ATOM 1684 C CA . LEU A 1 218 ? -9.908 11.121 27.375 1.00 90.12 218 LEU A CA 1
ATOM 1685 C C . LEU A 1 218 ? -11.117 10.330 27.879 1.00 90.12 218 LEU A C 1
ATOM 1687 O O . LEU A 1 218 ? -12.187 10.330 27.261 1.00 90.12 218 LEU A O 1
ATOM 1691 N N . GLU A 1 219 ? -10.956 9.700 29.039 1.00 83.06 219 GLU A N 1
ATOM 1692 C CA . GLU A 1 219 ? -12.053 9.110 29.802 1.00 83.06 219 GLU A CA 1
ATOM 1693 C C . GLU A 1 219 ? -12.482 10.091 30.903 1.00 83.06 219 GLU A C 1
ATOM 1695 O O . GLU A 1 219 ? -11.806 10.290 31.915 1.00 83.06 219 GLU A O 1
ATOM 1700 N N . GLY A 1 220 ? -13.608 10.775 30.686 1.00 80.56 220 GLY A N 1
ATOM 1701 C CA . GLY A 1 220 ? -14.074 11.826 31.591 1.00 80.56 220 GLY A CA 1
ATOM 1702 C C . GLY A 1 220 ? -13.161 13.055 31.556 1.00 80.56 220 GLY A C 1
ATOM 1703 O O . GLY A 1 220 ? -13.076 13.725 30.530 1.00 80.56 220 GLY A O 1
ATOM 1704 N N . SER A 1 221 ? -12.513 13.370 32.683 1.00 74.56 221 SER A N 1
ATOM 1705 C CA . SER A 1 221 ? -11.599 14.519 32.814 1.00 74.56 221 SER A CA 1
ATOM 1706 C C . SER A 1 221 ? -10.121 14.120 32.928 1.00 74.56 221 SER A C 1
ATOM 1708 O O . SER A 1 221 ? -9.274 14.998 33.097 1.00 74.56 221 SER A O 1
ATOM 1710 N N . SER A 1 222 ? -9.803 12.824 32.856 1.00 82.81 222 SER A N 1
ATOM 1711 C CA . SER A 1 222 ? -8.439 12.299 32.966 1.00 82.81 222 SER A CA 1
ATOM 1712 C C . SER A 1 222 ? -7.983 11.674 31.642 1.00 82.81 222 SER A C 1
ATOM 1714 O O . SER A 1 222 ? -8.679 10.794 31.129 1.00 82.81 222 SER A O 1
ATOM 1716 N N . PRO A 1 223 ? -6.830 12.087 31.085 1.00 88.50 223 PRO A N 1
ATOM 1717 C CA . PRO A 1 223 ? -6.237 11.418 29.936 1.00 88.50 223 PRO A CA 1
ATOM 1718 C C . PRO A 1 223 ? -5.582 10.098 30.370 1.00 88.50 223 PRO A C 1
ATOM 1720 O O . PRO A 1 223 ? -4.750 10.074 31.276 1.00 88.50 223 PRO A O 1
ATOM 1723 N N . HIS A 1 224 ? -5.947 9.003 29.713 1.00 92.00 224 HIS A N 1
ATOM 1724 C CA . HIS A 1 224 ? -5.306 7.700 29.828 1.00 92.00 224 HIS A CA 1
ATOM 1725 C C . HIS A 1 224 ? -4.366 7.494 28.636 1.00 92.00 224 HIS A C 1
ATOM 1727 O O . HIS A 1 224 ? -4.810 7.458 27.488 1.00 92.00 224 HIS A O 1
ATOM 1733 N N . VAL A 1 225 ? -3.063 7.408 28.898 1.00 93.44 225 VAL A N 1
ATOM 1734 C CA . VAL A 1 225 ? -2.037 7.247 27.859 1.00 93.44 225 VAL A CA 1
ATOM 1735 C C . VAL A 1 225 ? -1.966 5.780 27.444 1.00 93.44 225 VAL A C 1
ATOM 1737 O O . VAL A 1 225 ? -1.706 4.917 28.277 1.00 93.44 225 VAL A O 1
ATOM 1740 N N . LEU A 1 226 ? -2.195 5.509 26.159 1.00 92.25 226 LEU A N 1
ATOM 1741 C CA . LEU A 1 226 ? -2.107 4.166 25.577 1.00 92.25 226 LEU A CA 1
ATOM 1742 C C . LEU A 1 226 ? -0.699 3.870 25.056 1.00 92.25 226 LEU A C 1
ATOM 1744 O O . LEU A 1 226 ? -0.207 2.749 25.157 1.00 92.25 226 LEU A O 1
ATOM 1748 N N . MET A 1 227 ? -0.056 4.888 24.490 1.00 92.75 227 MET A N 1
ATOM 1749 C CA . MET A 1 227 ? 1.274 4.794 23.905 1.00 92.75 227 MET A CA 1
ATOM 1750 C C . MET A 1 227 ? 1.957 6.151 24.030 1.00 92.75 227 MET A C 1
ATOM 1752 O O . MET A 1 227 ? 1.399 7.165 23.623 1.00 92.75 227 MET A O 1
ATOM 1756 N N . GLU A 1 228 ? 3.165 6.182 24.574 1.00 94.25 228 GLU A N 1
ATOM 1757 C CA . GLU A 1 228 ? 3.993 7.385 24.614 1.00 94.25 228 GLU A CA 1
ATOM 1758 C C . GLU A 1 228 ? 5.458 6.984 24.571 1.00 94.25 228 GLU A C 1
ATOM 1760 O O . GLU A 1 228 ? 5.879 6.067 25.277 1.00 94.25 228 GLU A O 1
ATOM 1765 N N . GLY A 1 229 ? 6.239 7.676 23.749 1.00 94.88 229 GLY A N 1
ATOM 1766 C CA . GLY A 1 229 ? 7.673 7.464 23.724 1.00 94.88 229 GLY A CA 1
ATOM 1767 C C . GLY A 1 229 ? 8.394 8.255 22.646 1.00 94.88 229 GLY A C 1
ATOM 1768 O O . GLY A 1 229 ? 7.802 8.970 21.831 1.00 94.88 229 GLY A O 1
ATOM 1769 N N . LYS A 1 230 ? 9.717 8.106 22.667 1.00 96.50 230 LYS A N 1
ATOM 1770 C CA . LYS A 1 230 ? 10.623 8.654 21.664 1.00 96.50 230 LYS A CA 1
ATOM 1771 C C . LYS A 1 230 ? 10.780 7.653 20.524 1.00 96.50 230 LYS A C 1
ATOM 1773 O O . LYS A 1 230 ? 11.050 6.482 20.780 1.00 96.50 230 LYS A O 1
ATOM 1778 N N . LEU A 1 231 ? 10.593 8.127 19.298 1.00 95.44 231 LEU A N 1
ATOM 1779 C CA . LEU A 1 231 ? 10.755 7.346 18.078 1.00 95.44 231 LEU A CA 1
ATOM 1780 C C . LEU A 1 231 ? 12.237 7.030 17.841 1.00 95.44 231 LEU A C 1
ATOM 1782 O O . LEU A 1 231 ? 13.104 7.846 18.162 1.00 95.44 231 LEU A O 1
ATOM 1786 N N . THR A 1 232 ? 12.520 5.866 17.260 1.00 93.88 232 THR A N 1
ATOM 1787 C CA . THR A 1 232 ? 13.891 5.432 16.932 1.00 93.88 232 THR A CA 1
ATOM 1788 C C . THR A 1 232 ? 14.524 6.269 15.818 1.00 93.88 232 THR A C 1
ATOM 1790 O O . THR A 1 232 ? 15.716 6.573 15.881 1.00 93.88 232 THR A O 1
ATOM 1793 N N . HIS A 1 233 ? 13.729 6.706 14.835 1.00 93.94 233 HIS A N 1
ATOM 1794 C CA . HIS A 1 233 ? 14.159 7.618 13.775 1.00 93.94 233 HIS A CA 1
ATOM 1795 C C . HIS A 1 233 ? 13.214 8.814 13.627 1.00 93.94 233 HIS A C 1
ATOM 1797 O O . HIS A 1 233 ? 12.141 8.885 14.230 1.00 93.94 233 HIS A O 1
ATOM 1803 N N . LYS A 1 234 ? 13.648 9.793 12.826 1.00 94.00 234 LYS A N 1
ATOM 1804 C CA . LYS A 1 234 ? 12.854 10.983 12.533 1.00 94.00 234 LYS A CA 1
ATOM 1805 C C . LYS A 1 234 ? 11.780 10.685 11.488 1.00 94.00 234 LYS A C 1
ATOM 1807 O O . LYS A 1 234 ? 12.021 9.950 10.531 1.00 94.00 234 LYS A O 1
ATOM 1812 N N . ILE A 1 235 ? 10.624 11.311 11.657 1.00 94.81 235 ILE A N 1
ATOM 1813 C CA . ILE A 1 235 ? 9.488 11.231 10.733 1.00 94.81 235 ILE A CA 1
ATOM 1814 C C . ILE A 1 235 ? 9.162 12.602 10.144 1.00 94.81 235 ILE A C 1
ATOM 1816 O O . ILE A 1 235 ? 9.466 13.641 10.744 1.00 94.81 235 ILE A O 1
ATOM 1820 N N . ASN A 1 236 ? 8.500 12.600 8.992 1.00 93.69 236 ASN A N 1
ATOM 1821 C CA . ASN A 1 236 ? 7.913 13.796 8.414 1.00 93.69 236 ASN A CA 1
ATOM 1822 C C . ASN A 1 236 ? 6.518 14.028 9.010 1.00 93.69 236 ASN A C 1
ATOM 1824 O O . ASN A 1 236 ? 5.554 13.329 8.700 1.00 93.69 236 ASN A O 1
ATOM 1828 N N . THR A 1 237 ? 6.401 15.027 9.883 1.00 92.75 237 THR A N 1
ATOM 1829 C CA . THR A 1 237 ? 5.141 15.347 10.567 1.00 92.75 237 THR A CA 1
ATOM 1830 C C . THR A 1 237 ? 4.077 15.941 9.651 1.00 92.75 237 THR A C 1
ATOM 1832 O O . THR A 1 237 ? 2.906 15.882 10.000 1.00 92.75 237 THR A O 1
ATOM 1835 N N . GLU A 1 238 ? 4.454 16.533 8.514 1.00 91.38 238 GLU A N 1
ATOM 1836 C CA . GLU A 1 238 ? 3.499 17.177 7.601 1.00 91.38 238 GLU A CA 1
ATOM 1837 C C . GLU A 1 238 ? 2.719 16.154 6.769 1.00 91.38 238 GLU A C 1
ATOM 1839 O O . GLU A 1 238 ? 1.545 16.367 6.471 1.00 91.38 238 GLU A O 1
ATOM 1844 N N . SER A 1 239 ? 3.361 15.035 6.425 1.00 88.25 239 SER A N 1
ATOM 1845 C CA . SER A 1 239 ? 2.755 13.920 5.690 1.00 88.25 239 SER A CA 1
ATOM 1846 C C . SER A 1 239 ? 2.232 12.800 6.595 1.00 88.25 239 SER A C 1
ATOM 1848 O O . SER A 1 239 ? 1.499 11.934 6.125 1.00 88.25 239 SER A O 1
ATOM 1850 N N . SER A 1 240 ? 2.557 12.824 7.890 1.00 92.94 240 SER A N 1
ATOM 1851 C CA . SER A 1 240 ? 2.020 11.871 8.866 1.00 92.94 240 SER A CA 1
ATOM 1852 C C . SER A 1 240 ? 0.587 12.231 9.261 1.00 92.94 240 SER A C 1
ATOM 1854 O O . SER A 1 240 ? 0.266 13.388 9.534 1.00 92.94 240 SER A O 1
ATOM 1856 N N . LEU A 1 241 ? -0.284 11.230 9.345 1.00 94.56 241 LEU A N 1
ATOM 1857 C CA . LEU A 1 241 ? -1.705 11.410 9.639 1.00 94.56 241 LEU A CA 1
ATOM 1858 C C . LEU A 1 241 ? -2.218 10.341 10.597 1.00 94.56 241 LEU A C 1
ATOM 1860 O O . LEU A 1 241 ? -1.672 9.248 10.702 1.00 94.56 241 LEU A O 1
ATOM 1864 N N . TRP A 1 242 ? -3.309 10.643 11.295 1.00 96.12 242 TRP A N 1
ATOM 1865 C CA . TRP A 1 242 ? -3.983 9.673 12.149 1.00 96.12 242 TRP A CA 1
ATOM 1866 C C . TRP A 1 242 ? -5.491 9.699 11.924 1.00 96.12 242 TRP A C 1
ATOM 1868 O O . TRP A 1 242 ? -6.078 10.711 11.539 1.00 96.12 242 TRP A O 1
ATOM 1878 N N . SER A 1 243 ? -6.127 8.566 12.185 1.00 94.94 243 SER A N 1
ATOM 1879 C CA . SER A 1 243 ? -7.571 8.395 12.127 1.00 94.94 243 SER A CA 1
ATOM 1880 C C . SER A 1 243 ? -8.054 7.518 13.281 1.00 94.94 243 SER A C 1
ATOM 1882 O O . SER A 1 243 ? -7.295 6.764 13.887 1.00 94.94 243 SER A O 1
ATOM 1884 N N . LEU A 1 244 ? -9.331 7.651 13.634 1.00 95.19 244 LEU A N 1
ATOM 1885 C CA . LEU A 1 244 ? -9.970 6.843 14.670 1.00 95.19 244 LEU A CA 1
ATOM 1886 C C . LEU A 1 244 ? -10.990 5.915 14.019 1.00 95.19 244 LEU A C 1
ATOM 1888 O O . LEU A 1 244 ? -11.953 6.392 13.419 1.00 95.19 244 LEU A O 1
ATOM 1892 N N . GLU A 1 245 ? -10.839 4.610 14.228 1.00 92.75 245 GLU A N 1
ATOM 1893 C CA . GLU A 1 245 ? -11.909 3.644 14.015 1.00 92.75 245 GLU A CA 1
ATOM 1894 C C . GLU A 1 245 ? -12.767 3.532 15.288 1.00 92.75 245 GLU A C 1
ATOM 1896 O O . GLU A 1 245 ? -12.291 3.020 16.311 1.00 92.75 245 GLU A O 1
ATOM 1901 N N . PRO A 1 246 ? -14.040 3.976 15.264 1.00 92.25 246 PRO A N 1
ATOM 1902 C CA . PRO A 1 246 ? -14.883 4.013 16.454 1.00 92.25 246 PRO A CA 1
ATOM 1903 C C . PRO A 1 246 ? -15.002 2.647 17.140 1.00 92.25 246 PRO A C 1
ATOM 1905 O O . PRO A 1 246 ? -15.467 1.672 16.548 1.00 92.25 246 PRO A O 1
ATOM 1908 N N . GLY A 1 247 ? -14.601 2.589 18.409 1.00 89.62 247 GLY A N 1
ATOM 1909 C CA . GLY A 1 247 ? -14.676 1.404 19.259 1.00 89.62 247 GLY A CA 1
ATOM 1910 C C . GLY A 1 247 ? -13.745 0.255 18.862 1.00 89.62 247 GLY A C 1
ATOM 1911 O O . GLY A 1 247 ? -13.979 -0.871 19.309 1.00 89.62 247 GLY A O 1
ATOM 1912 N N . LYS A 1 248 ? -12.738 0.520 18.017 1.00 92.19 248 LYS A N 1
ATOM 1913 C CA . LYS A 1 248 ? -11.768 -0.476 17.543 1.00 92.19 248 LYS A CA 1
ATOM 1914 C C . LYS A 1 248 ? -10.326 -0.060 17.828 1.00 92.19 248 LYS A C 1
ATOM 1916 O O . LYS A 1 248 ? -9.691 -0.648 18.698 1.00 92.19 248 LYS A O 1
ATOM 1921 N N . CYS A 1 249 ? -9.806 0.935 17.112 1.00 92.81 249 CYS A N 1
ATOM 1922 C CA . CYS A 1 249 ? -8.411 1.361 17.225 1.00 92.81 249 CYS A CA 1
ATOM 1923 C C . CYS A 1 249 ? -8.185 2.779 16.692 1.00 92.81 249 CYS A C 1
ATOM 1925 O O . CYS A 1 249 ? -8.933 3.273 15.849 1.00 92.81 249 CYS A O 1
ATOM 1927 N N . VAL A 1 250 ? -7.118 3.414 17.161 1.00 96.00 250 VAL A N 1
ATOM 1928 C CA . VAL A 1 250 ? -6.516 4.590 16.530 1.00 96.00 250 VAL A CA 1
ATOM 1929 C C . VAL A 1 250 ? -5.485 4.090 15.528 1.00 96.00 250 VAL A C 1
ATOM 1931 O O . VAL A 1 250 ? -4.599 3.319 15.897 1.00 96.00 250 VAL A O 1
ATOM 1934 N N . LEU A 1 251 ? -5.629 4.507 14.275 1.00 95.94 251 LEU A N 1
ATOM 1935 C CA . LEU A 1 251 ? -4.716 4.190 13.188 1.00 95.94 251 LEU A CA 1
ATOM 1936 C C . LEU A 1 251 ? -3.825 5.398 12.919 1.00 95.94 251 LEU A C 1
ATOM 1938 O O . LEU A 1 251 ? -4.328 6.496 12.687 1.00 95.94 251 LEU A O 1
ATOM 1942 N N . ILE A 1 252 ? -2.516 5.204 12.962 1.00 97.06 252 ILE A N 1
ATOM 1943 C CA . ILE A 1 252 ? -1.520 6.260 12.816 1.00 97.06 252 ILE A CA 1
ATOM 1944 C C . ILE A 1 252 ? -0.602 5.860 11.673 1.00 97.06 252 ILE A C 1
ATOM 1946 O O . ILE A 1 252 ? 0.055 4.829 11.747 1.00 97.06 252 ILE A O 1
ATOM 1950 N N . ASN A 1 253 ? -0.564 6.678 10.632 1.00 96.00 253 ASN A N 1
ATOM 1951 C CA . ASN A 1 253 ? 0.352 6.528 9.517 1.00 96.00 253 ASN A CA 1
ATOM 1952 C C . ASN A 1 253 ? 1.474 7.563 9.680 1.00 96.00 253 ASN A C 1
ATOM 1954 O O . ASN A 1 253 ? 1.212 8.770 9.711 1.00 96.00 253 ASN A O 1
ATOM 1958 N N . LEU A 1 254 ? 2.702 7.083 9.863 1.00 95.12 254 LEU A N 1
ATOM 1959 C CA . LEU A 1 254 ? 3.893 7.913 9.979 1.00 95.12 254 LEU A CA 1
ATOM 1960 C C . LEU A 1 254 ? 4.726 7.784 8.712 1.00 95.12 254 LEU A C 1
ATOM 1962 O O . LEU A 1 254 ? 5.176 6.694 8.368 1.00 95.12 254 LEU A O 1
ATOM 1966 N N . ASN A 1 255 ? 5.006 8.912 8.080 1.00 93.19 255 ASN A N 1
ATOM 1967 C CA . ASN A 1 255 ? 5.880 8.959 6.920 1.00 93.19 255 ASN A CA 1
ATOM 1968 C C . ASN A 1 255 ? 7.334 9.113 7.381 1.00 93.19 255 ASN A C 1
ATOM 1970 O O . ASN A 1 255 ? 7.649 9.980 8.209 1.00 93.19 255 ASN A O 1
ATOM 1974 N N . LYS A 1 256 ? 8.225 8.246 6.904 1.00 93.00 256 LYS A N 1
ATOM 1975 C CA . LYS A 1 256 ? 9.620 8.244 7.350 1.00 93.00 256 LYS A CA 1
ATOM 1976 C C . LYS A 1 256 ? 10.356 9.454 6.779 1.00 93.00 256 LYS A C 1
ATOM 1978 O O . LYS A 1 256 ? 10.145 9.847 5.641 1.00 93.00 256 LYS A O 1
ATOM 1983 N N . GLY A 1 257 ? 11.241 10.052 7.578 1.00 87.19 257 GLY A N 1
ATOM 1984 C CA . GLY A 1 257 ? 12.098 11.137 7.086 1.00 87.19 257 GLY A CA 1
ATOM 1985 C C . GLY A 1 257 ? 13.211 10.644 6.158 1.00 87.19 257 GLY A C 1
ATOM 1986 O O . GLY A 1 257 ? 13.623 11.373 5.266 1.00 87.19 257 GLY A O 1
ATOM 1987 N N . ASP A 1 258 ? 13.665 9.410 6.377 1.00 84.75 258 ASP A N 1
ATOM 1988 C CA . ASP A 1 258 ? 14.705 8.733 5.611 1.00 84.75 258 ASP A CA 1
ATOM 1989 C C . ASP A 1 258 ? 14.265 7.284 5.336 1.00 84.75 258 ASP A C 1
ATOM 1991 O O . ASP A 1 258 ? 13.564 6.669 6.148 1.00 84.75 258 ASP A O 1
ATOM 1995 N N . GLU A 1 259 ? 14.728 6.709 4.230 1.00 82.12 259 GLU A N 1
ATOM 1996 C CA . GLU A 1 259 ? 14.314 5.394 3.725 1.00 82.12 259 GLU A CA 1
ATOM 1997 C C . GLU A 1 259 ? 15.015 4.216 4.434 1.00 82.12 259 GLU A C 1
ATOM 1999 O O . GLU A 1 259 ? 15.708 3.391 3.833 1.00 82.12 259 GLU A O 1
ATOM 2004 N N . TYR A 1 260 ? 14.844 4.135 5.757 1.00 85.62 260 TYR A N 1
ATOM 2005 C CA . TYR A 1 260 ? 15.359 3.043 6.586 1.00 85.62 260 TYR A CA 1
ATOM 2006 C C . TYR A 1 260 ? 14.268 2.042 6.977 1.00 85.62 260 TYR A C 1
ATOM 2008 O O . TYR A 1 260 ? 13.113 2.394 7.233 1.00 85.62 260 TYR A O 1
ATOM 2016 N N . TRP A 1 261 ? 14.661 0.775 7.118 1.00 90.06 261 TRP A N 1
ATOM 2017 C CA . TRP A 1 261 ? 13.851 -0.238 7.795 1.00 90.06 261 TRP A CA 1
ATOM 2018 C C . TRP A 1 261 ? 14.006 -0.082 9.305 1.00 90.06 261 TRP A C 1
ATOM 2020 O O . TRP A 1 261 ? 15.114 -0.162 9.833 1.00 90.06 261 TRP A O 1
ATOM 2030 N N . TRP A 1 262 ? 12.899 0.163 10.000 1.00 92.94 262 TRP A N 1
ATOM 2031 C CA . TRP A 1 262 ? 12.902 0.380 11.441 1.00 92.94 262 TRP A CA 1
ATOM 2032 C C . TRP A 1 262 ? 12.922 -0.969 12.158 1.00 92.94 262 TRP A C 1
ATOM 2034 O O . TRP A 1 262 ? 12.128 -1.858 11.855 1.00 92.94 262 TRP A O 1
ATOM 2044 N N . ASN A 1 263 ? 13.804 -1.123 13.143 1.00 92.88 263 ASN A N 1
ATOM 2045 C CA . ASN A 1 263 ? 13.833 -2.299 14.017 1.00 92.88 263 ASN A CA 1
ATOM 2046 C C . ASN A 1 263 ? 12.848 -2.192 15.198 1.00 92.88 263 ASN A C 1
ATOM 2048 O O . ASN A 1 263 ? 12.507 -3.202 15.806 1.00 92.88 263 ASN A O 1
ATOM 2052 N N . ALA A 1 264 ? 12.394 -0.993 15.554 1.00 93.06 264 ALA A N 1
ATOM 2053 C CA . ALA A 1 264 ? 11.379 -0.748 16.579 1.00 93.06 264 ALA A CA 1
ATOM 2054 C C . ALA A 1 264 ? 10.753 0.638 16.378 1.00 93.06 264 ALA A C 1
ATOM 2056 O O . ALA A 1 264 ? 11.386 1.511 15.781 1.00 93.06 264 ALA A O 1
ATOM 2057 N N . ILE A 1 265 ? 9.543 0.854 16.906 1.00 94.00 265 ILE A N 1
ATOM 2058 C CA . ILE A 1 265 ? 8.889 2.169 16.870 1.00 94.00 265 ILE A CA 1
ATOM 2059 C C . ILE A 1 265 ? 9.448 3.070 17.967 1.00 94.00 265 ILE A C 1
ATOM 2061 O O . ILE A 1 265 ? 9.861 4.188 17.664 1.00 94.00 265 ILE A O 1
ATOM 2065 N N . LEU A 1 266 ? 9.489 2.596 19.219 1.00 94.06 266 LEU A N 1
ATOM 2066 C CA . LEU A 1 266 ? 9.985 3.376 20.353 1.00 94.06 266 LEU A CA 1
ATOM 2067 C C . LEU A 1 266 ? 11.368 2.907 20.820 1.00 94.06 266 LEU A C 1
ATOM 2069 O O . LEU A 1 266 ? 11.721 1.727 20.759 1.00 94.06 266 LEU A O 1
ATOM 2073 N N . GLU A 1 267 ? 12.158 3.846 21.338 1.00 92.69 267 GLU A N 1
ATOM 2074 C CA . GLU A 1 267 ? 13.432 3.535 21.986 1.00 92.69 267 GLU A CA 1
ATOM 2075 C C . GLU A 1 267 ? 13.219 2.661 23.238 1.00 92.69 267 GLU A C 1
ATOM 2077 O O . GLU A 1 267 ? 12.393 2.967 24.096 1.00 92.69 267 GLU A O 1
ATOM 2082 N N . GLY A 1 268 ? 14.003 1.585 23.368 1.00 85.56 268 GLY A N 1
ATOM 2083 C CA . GLY A 1 268 ? 13.953 0.675 24.523 1.00 85.56 268 GLY A CA 1
ATOM 2084 C C . GLY A 1 268 ? 12.976 -0.497 24.389 1.00 85.56 268 GLY A C 1
ATOM 2085 O O . GLY A 1 268 ? 12.872 -1.307 25.308 1.00 85.56 268 GLY A O 1
ATOM 2086 N N . GLU A 1 269 ? 12.290 -0.624 23.254 1.00 88.88 269 GLU A N 1
ATOM 2087 C CA . GLU A 1 269 ? 11.440 -1.775 22.957 1.00 88.88 269 GLU A CA 1
ATOM 2088 C C . GLU A 1 269 ? 12.229 -2.969 22.393 1.00 88.88 269 GLU A C 1
ATOM 2090 O O . GLU A 1 269 ? 13.340 -2.825 21.881 1.00 88.88 269 GLU A O 1
ATOM 2095 N N . GLU A 1 270 ? 11.634 -4.170 22.457 1.00 87.50 270 GLU A N 1
ATOM 2096 C CA . GLU A 1 2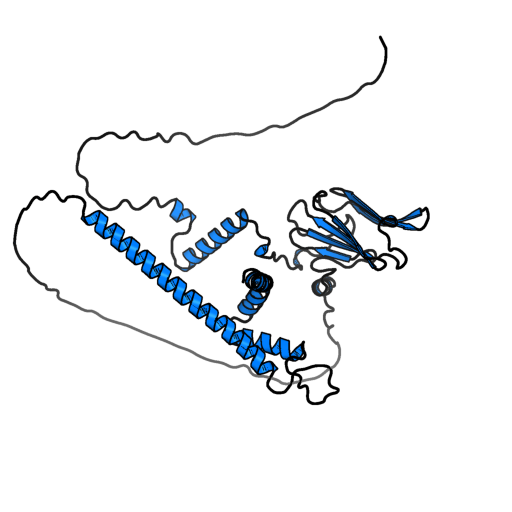70 ? 12.154 -5.354 21.752 1.00 87.50 270 GLU A CA 1
ATOM 2097 C C . GLU A 1 270 ? 12.306 -5.025 20.261 1.00 87.50 270 GLU A C 1
ATOM 2099 O O . GLU A 1 270 ? 11.403 -4.436 19.669 1.00 87.50 270 GLU A O 1
ATOM 2104 N N . GLN A 1 271 ? 13.439 -5.368 19.660 1.00 90.56 271 GLN A N 1
ATOM 2105 C CA . GLN A 1 271 ? 13.747 -5.027 18.272 1.00 90.56 271 GLN A CA 1
ATOM 2106 C C . GLN A 1 271 ? 13.443 -6.212 17.357 1.00 90.56 271 GLN A C 1
ATOM 2108 O O . GLN A 1 271 ? 13.704 -7.359 17.719 1.00 90.56 271 GLN A O 1
ATOM 2113 N N . ILE A 1 272 ? 12.902 -5.934 16.174 1.00 89.12 272 ILE A N 1
ATOM 2114 C CA . ILE A 1 272 ? 12.766 -6.927 15.112 1.00 89.12 272 ILE A CA 1
ATOM 2115 C C . ILE A 1 272 ? 14.100 -7.116 14.393 1.00 89.12 272 ILE A C 1
ATOM 2117 O O . ILE A 1 272 ? 14.926 -6.205 14.301 1.00 89.12 272 ILE A O 1
ATOM 2121 N N . ASP A 1 273 ? 14.291 -8.317 13.864 1.00 86.44 273 ASP A N 1
ATOM 2122 C CA . ASP A 1 273 ? 15.454 -8.664 13.061 1.00 86.44 273 ASP A CA 1
ATOM 2123 C C . ASP A 1 273 ? 15.239 -8.188 11.616 1.00 86.44 273 ASP A C 1
ATOM 2125 O O . ASP A 1 273 ? 14.492 -8.808 10.854 1.00 86.44 273 ASP A O 1
ATOM 2129 N N . ILE A 1 274 ? 15.873 -7.066 11.254 1.00 87.19 274 ILE A N 1
ATOM 2130 C CA . ILE A 1 274 ? 15.741 -6.446 9.926 1.00 87.19 274 ILE A CA 1
ATOM 2131 C C . ILE A 1 274 ? 16.231 -7.397 8.819 1.00 87.19 274 ILE A C 1
ATOM 2133 O O . ILE A 1 274 ? 15.784 -7.303 7.682 1.00 87.19 274 ILE A O 1
ATOM 2137 N N . ASP A 1 275 ? 17.120 -8.348 9.100 1.00 84.31 275 ASP A N 1
ATOM 2138 C CA . ASP A 1 275 ? 17.642 -9.235 8.055 1.00 84.31 275 ASP A CA 1
ATOM 2139 C C . ASP A 1 275 ? 16.696 -10.383 7.698 1.00 84.31 275 ASP A C 1
ATOM 2141 O O . ASP A 1 275 ? 16.868 -11.023 6.663 1.00 84.31 275 ASP A O 1
ATOM 2145 N N . LYS A 1 276 ? 15.655 -10.603 8.507 1.00 81.75 276 LYS A N 1
ATOM 2146 C CA . LYS A 1 276 ? 14.624 -11.624 8.269 1.00 81.75 276 LYS A CA 1
ATOM 2147 C C . LYS A 1 276 ? 13.336 -11.074 7.663 1.00 81.75 276 LYS A C 1
ATOM 2149 O O . LYS A 1 276 ? 12.437 -11.853 7.349 1.00 81.75 276 LYS A O 1
ATOM 2154 N N . ILE A 1 277 ? 13.209 -9.755 7.539 1.00 83.94 277 ILE A N 1
ATOM 2155 C CA . ILE A 1 277 ? 12.029 -9.134 6.933 1.00 83.94 277 ILE A CA 1
ATOM 2156 C C . ILE A 1 277 ? 12.156 -9.052 5.411 1.00 83.94 277 ILE A C 1
ATOM 2158 O O . ILE A 1 277 ? 13.257 -9.108 4.860 1.00 83.94 277 ILE A O 1
ATOM 2162 N N . ASN A 1 278 ? 11.021 -8.908 4.727 1.00 79.56 278 ASN A N 1
ATOM 2163 C CA . ASN A 1 278 ? 11.016 -8.719 3.287 1.00 79.56 278 ASN A CA 1
ATOM 2164 C C . ASN A 1 278 ? 11.343 -7.251 2.974 1.00 79.56 278 ASN A C 1
ATOM 2166 O O . ASN A 1 278 ? 10.516 -6.376 3.216 1.00 79.56 278 ASN A O 1
ATOM 2170 N N . LYS A 1 279 ? 12.543 -6.991 2.446 1.00 82.19 279 LYS A N 1
ATOM 2171 C CA . LYS A 1 279 ? 13.018 -5.642 2.087 1.00 82.19 279 LYS A CA 1
ATOM 2172 C C . LYS A 1 279 ? 12.652 -5.234 0.655 1.00 82.19 279 LYS A C 1
ATOM 2174 O O . LYS A 1 279 ? 13.211 -4.269 0.137 1.00 82.19 279 LYS A O 1
ATOM 2179 N N . GLU A 1 280 ? 11.774 -5.979 -0.008 1.00 78.25 280 GLU A N 1
ATOM 2180 C CA . GLU A 1 280 ? 11.300 -5.641 -1.345 1.00 78.25 280 GLU A CA 1
ATOM 2181 C C . GLU A 1 280 ? 10.456 -4.363 -1.312 1.00 78.25 280 GLU A C 1
ATOM 2183 O O . GLU A 1 280 ? 9.532 -4.225 -0.512 1.00 78.25 280 GLU A O 1
ATOM 2188 N N . ARG A 1 281 ? 10.773 -3.438 -2.219 1.00 72.38 281 ARG A N 1
ATOM 2189 C CA . ARG A 1 281 ? 9.968 -2.254 -2.518 1.00 72.38 281 ARG A CA 1
ATOM 2190 C C . ARG A 1 281 ? 9.260 -2.482 -3.849 1.00 72.38 281 ARG A C 1
ATOM 2192 O O . ARG A 1 281 ? 9.851 -3.013 -4.789 1.00 72.38 281 ARG A O 1
ATOM 2199 N N . SER A 1 282 ? 8.000 -2.069 -3.939 1.00 67.38 282 SER A N 1
ATOM 2200 C CA . SER A 1 282 ? 7.265 -2.090 -5.204 1.00 67.38 282 SER A CA 1
ATOM 2201 C C . SER A 1 282 ? 7.905 -1.144 -6.223 1.00 67.38 282 SER A C 1
ATOM 2203 O O . SER A 1 282 ? 8.145 0.021 -5.921 1.00 67.38 282 SER A O 1
ATOM 2205 N N . MET A 1 283 ? 8.085 -1.606 -7.463 1.00 70.69 283 MET A N 1
ATOM 2206 C CA . MET A 1 283 ? 8.550 -0.762 -8.574 1.00 70.69 283 MET A CA 1
ATOM 2207 C C . MET A 1 283 ? 7.653 0.457 -8.824 1.00 70.69 283 MET A C 1
ATOM 2209 O O . MET A 1 283 ? 8.109 1.429 -9.404 1.00 70.69 283 MET A O 1
ATOM 2213 N N . ALA A 1 284 ? 6.386 0.418 -8.399 1.00 70.94 284 ALA A N 1
ATOM 2214 C CA . ALA A 1 284 ? 5.455 1.531 -8.567 1.00 70.94 284 ALA A CA 1
ATOM 2215 C C . ALA A 1 284 ? 5.728 2.711 -7.621 1.00 70.94 284 ALA A C 1
ATOM 2217 O O . ALA A 1 284 ? 5.209 3.798 -7.857 1.00 70.94 284 ALA A O 1
ATOM 2218 N N . THR A 1 285 ? 6.477 2.493 -6.534 1.00 68.69 285 THR A N 1
ATOM 2219 C CA . THR A 1 285 ? 6.809 3.560 -5.581 1.00 68.69 285 THR A CA 1
ATOM 2220 C C . THR A 1 285 ? 8.177 4.169 -5.839 1.00 68.69 285 THR A C 1
ATOM 2222 O O . THR A 1 285 ? 8.503 5.135 -5.159 1.00 68.69 285 THR A O 1
ATOM 2225 N N . VAL A 1 286 ? 8.950 3.622 -6.786 1.00 77.19 286 VAL A N 1
ATOM 2226 C CA . VAL A 1 286 ? 10.257 4.127 -7.232 1.00 77.19 286 VAL A CA 1
ATOM 2227 C C . VAL A 1 286 ? 10.066 5.485 -7.908 1.00 77.19 286 VAL A C 1
ATOM 2229 O O . VAL A 1 286 ? 9.110 5.678 -8.658 1.00 77.19 286 VAL A O 1
ATOM 2232 N N . ASP A 1 287 ? 10.929 6.449 -7.599 1.00 79.19 287 ASP A N 1
ATOM 2233 C CA . ASP A 1 287 ? 10.831 7.780 -8.198 1.00 79.19 287 ASP A CA 1
ATOM 2234 C C . ASP A 1 287 ? 11.490 7.847 -9.591 1.00 79.19 287 ASP A C 1
ATOM 2236 O O . ASP A 1 287 ? 12.129 6.904 -10.058 1.00 79.19 287 ASP A O 1
ATOM 2240 N N . GLU A 1 288 ? 11.296 8.953 -10.314 1.00 82.38 288 GLU A N 1
ATOM 2241 C CA . GLU A 1 288 ? 11.786 9.087 -11.694 1.00 82.38 288 GLU A CA 1
ATOM 2242 C C . GLU A 1 288 ? 13.325 9.080 -11.791 1.00 82.38 288 GLU A C 1
ATOM 2244 O O . GLU A 1 288 ? 13.884 8.605 -12.785 1.00 82.38 288 GLU A O 1
ATOM 2249 N N . GLU A 1 289 ? 14.024 9.554 -10.755 1.00 83.19 289 GLU A N 1
ATOM 2250 C CA . GLU A 1 289 ? 15.488 9.549 -10.709 1.00 83.19 289 GLU A CA 1
ATOM 2251 C C . GLU A 1 289 ? 16.019 8.124 -10.513 1.00 83.19 289 GLU A C 1
ATOM 2253 O O . GLU A 1 289 ? 16.889 7.664 -11.259 1.00 83.19 289 GLU A O 1
ATOM 2258 N N . GLU A 1 290 ? 15.444 7.388 -9.568 1.00 81.50 290 GLU A N 1
ATOM 2259 C CA . GLU A 1 290 ? 15.743 5.986 -9.322 1.00 81.50 290 GLU A CA 1
ATOM 2260 C C . GLU A 1 290 ? 15.379 5.113 -10.530 1.00 81.50 290 GLU A C 1
ATOM 2262 O O . GLU A 1 290 ? 16.160 4.239 -10.912 1.00 81.50 290 GLU A O 1
ATOM 2267 N N . HIS A 1 291 ? 14.248 5.377 -11.192 1.00 82.75 291 HIS A N 1
ATOM 2268 C CA . HIS A 1 291 ? 13.860 4.692 -12.426 1.00 82.75 291 HIS A CA 1
ATOM 2269 C C . HIS A 1 291 ? 14.924 4.840 -13.514 1.00 82.75 291 HIS A C 1
ATOM 2271 O O . HIS A 1 291 ? 15.310 3.845 -14.128 1.00 82.75 291 HIS A O 1
ATOM 2277 N N . ALA A 1 292 ? 15.470 6.044 -13.706 1.00 85.62 292 ALA A N 1
ATOM 2278 C CA . ALA A 1 292 ? 16.541 6.268 -14.672 1.00 85.62 292 ALA A CA 1
ATOM 2279 C C . ALA A 1 292 ? 17.814 5.470 -14.327 1.00 85.62 292 ALA A C 1
ATOM 2281 O O . ALA A 1 292 ? 18.501 4.955 -15.219 1.00 85.62 292 ALA A O 1
ATOM 2282 N N . VAL A 1 293 ? 18.132 5.330 -13.036 1.00 85.69 293 VAL A N 1
ATOM 2283 C CA . VAL A 1 293 ? 19.257 4.505 -12.570 1.00 85.69 293 VAL A CA 1
ATOM 2284 C C . VAL A 1 293 ? 18.990 3.017 -12.812 1.00 85.69 293 VAL A C 1
ATOM 2286 O O . VAL A 1 293 ? 19.873 2.321 -13.324 1.00 85.69 293 VAL A O 1
ATOM 2289 N N . LEU A 1 294 ? 17.789 2.522 -12.500 1.00 86.06 294 LEU A N 1
ATOM 2290 C CA . LEU A 1 294 ? 17.402 1.128 -12.741 1.00 86.06 294 LEU A CA 1
ATOM 2291 C C . LEU A 1 294 ? 17.397 0.782 -14.234 1.00 86.06 294 LEU A C 1
ATOM 2293 O O . LEU A 1 294 ? 17.909 -0.273 -14.618 1.00 86.06 294 LEU A O 1
ATOM 2297 N N . ASP A 1 295 ? 16.886 1.668 -15.086 1.00 86.56 295 ASP A N 1
ATOM 2298 C CA . ASP A 1 295 ? 16.884 1.491 -16.539 1.00 86.56 295 ASP A CA 1
ATOM 2299 C C . ASP A 1 295 ? 18.307 1.400 -17.084 1.00 86.56 295 ASP A C 1
ATOM 2301 O O . ASP A 1 295 ? 18.635 0.502 -17.868 1.00 86.56 295 ASP A O 1
ATOM 2305 N N . ARG A 1 296 ? 19.194 2.281 -16.610 1.00 87.56 296 ARG A N 1
ATOM 2306 C CA . ARG A 1 296 ? 20.615 2.242 -16.958 1.00 87.56 296 ARG A CA 1
ATOM 2307 C C . ARG A 1 296 ? 21.270 0.929 -16.527 1.00 87.56 296 ARG A C 1
ATOM 2309 O O . ARG A 1 296 ? 21.992 0.327 -17.320 1.00 87.56 296 ARG A O 1
ATOM 2316 N N . LEU A 1 297 ? 21.025 0.470 -15.300 1.00 88.06 297 LEU A N 1
ATOM 2317 C CA . LEU A 1 297 ? 21.569 -0.796 -14.795 1.00 88.06 297 LEU A CA 1
ATOM 2318 C C . LEU A 1 297 ? 21.056 -1.994 -15.602 1.00 88.06 297 LEU A C 1
ATOM 2320 O O . LEU A 1 297 ? 21.830 -2.890 -15.942 1.00 88.06 297 LEU A O 1
ATOM 2324 N N . THR A 1 298 ? 19.771 -1.987 -15.953 1.00 87.44 298 THR A N 1
ATOM 2325 C CA . THR A 1 298 ? 19.133 -3.029 -16.768 1.00 87.44 298 THR A CA 1
ATOM 2326 C C . THR A 1 298 ? 19.730 -3.064 -18.174 1.00 87.44 298 THR A C 1
ATOM 2328 O O . THR A 1 298 ? 20.060 -4.133 -18.696 1.00 87.44 298 THR A O 1
ATOM 2331 N N . PHE A 1 299 ? 19.943 -1.893 -18.775 1.00 87.00 299 PHE A N 1
ATOM 2332 C CA . PHE A 1 299 ? 20.627 -1.755 -20.055 1.00 87.00 299 PHE A CA 1
ATOM 2333 C C . PHE A 1 299 ? 22.066 -2.292 -19.994 1.00 87.00 299 PHE A C 1
ATOM 2335 O O . PHE A 1 299 ? 22.451 -3.115 -20.826 1.00 87.00 299 PHE A O 1
ATOM 2342 N N . ASP A 1 300 ? 22.845 -1.894 -18.986 1.00 89.19 300 ASP A N 1
ATOM 2343 C CA . ASP A 1 300 ? 24.238 -2.330 -18.816 1.00 89.19 300 ASP A CA 1
ATOM 2344 C C . ASP A 1 300 ? 24.353 -3.840 -18.590 1.00 89.19 300 ASP A C 1
ATOM 2346 O O . ASP A 1 300 ? 25.276 -4.488 -19.099 1.00 89.19 300 ASP A O 1
ATOM 2350 N N . TYR A 1 301 ? 23.396 -4.418 -17.864 1.00 88.00 301 TYR A N 1
ATOM 2351 C CA . TYR A 1 301 ? 23.294 -5.856 -17.655 1.00 88.00 301 TYR A CA 1
ATOM 2352 C C . TYR A 1 301 ? 23.035 -6.606 -18.971 1.00 88.00 301 TYR A C 1
ATOM 2354 O O . TYR A 1 301 ? 23.749 -7.564 -19.286 1.00 88.00 301 TYR A O 1
ATOM 2362 N N . HIS A 1 302 ? 22.085 -6.139 -19.789 1.00 87.75 302 HIS A N 1
ATOM 2363 C CA . HIS A 1 302 ? 21.824 -6.714 -21.113 1.00 87.75 302 HIS A CA 1
ATOM 2364 C C . HIS A 1 302 ? 23.024 -6.581 -22.059 1.00 87.75 302 HIS A C 1
ATOM 2366 O O . HIS A 1 302 ? 23.362 -7.543 -22.753 1.00 87.75 302 HIS A O 1
ATOM 2372 N N . GLN A 1 303 ? 23.703 -5.431 -22.061 1.00 88.38 303 GLN A N 1
ATOM 2373 C CA . GLN A 1 303 ? 24.908 -5.220 -22.868 1.00 88.38 303 GLN A CA 1
ATOM 2374 C C . GLN A 1 303 ? 26.022 -6.189 -22.461 1.00 88.38 303 GLN A C 1
ATOM 2376 O O . GLN A 1 303 ? 26.614 -6.834 -23.326 1.00 88.38 303 GLN A O 1
ATOM 2381 N N . LYS A 1 304 ? 26.239 -6.385 -21.152 1.00 90.19 304 LYS A N 1
ATOM 2382 C CA . LYS A 1 304 ? 27.229 -7.336 -20.626 1.00 90.19 304 LYS A CA 1
ATOM 2383 C C . LYS A 1 304 ? 26.959 -8.772 -21.077 1.00 90.19 304 LYS A C 1
ATOM 2385 O O . LYS A 1 304 ? 27.891 -9.455 -21.492 1.00 90.19 304 LYS A O 1
ATOM 2390 N N . LEU A 1 305 ? 25.704 -9.225 -21.031 1.00 86.25 305 LEU A N 1
ATOM 2391 C CA . LEU A 1 305 ? 25.324 -10.560 -21.513 1.00 86.25 305 LEU A CA 1
ATOM 2392 C C . LEU A 1 305 ? 25.562 -10.731 -23.019 1.00 86.25 305 LEU A C 1
ATOM 2394 O O . LEU A 1 305 ? 25.879 -11.826 -23.475 1.00 86.25 305 LEU A O 1
ATOM 2398 N N . GLN A 1 306 ? 25.432 -9.650 -23.785 1.00 86.62 306 GLN A N 1
ATOM 2399 C CA . GLN A 1 306 ? 25.637 -9.640 -25.233 1.00 86.62 306 GLN A CA 1
ATOM 2400 C C . GLN A 1 306 ? 27.089 -9.341 -25.643 1.00 86.62 306 GLN A C 1
ATOM 2402 O O . GLN A 1 306 ? 27.368 -9.253 -26.838 1.00 86.62 306 GLN A O 1
ATOM 2407 N N . GLY A 1 307 ? 28.008 -9.155 -24.685 1.00 86.25 307 GLY A N 1
ATOM 2408 C CA . GLY A 1 307 ? 29.391 -8.742 -24.955 1.00 86.25 307 GLY A CA 1
ATOM 2409 C C . GLY A 1 307 ? 29.506 -7.356 -25.601 1.00 86.25 307 GLY A C 1
ATOM 2410 O O . GLY A 1 307 ? 30.504 -7.058 -26.253 1.00 86.25 307 GLY A O 1
ATOM 2411 N N . LYS A 1 308 ? 28.467 -6.527 -25.468 1.00 84.38 308 LYS A N 1
ATOM 2412 C CA . LYS A 1 308 ? 28.381 -5.174 -26.018 1.00 84.38 308 LYS A CA 1
ATOM 2413 C C . LYS A 1 308 ? 28.854 -4.139 -24.990 1.00 84.38 308 LYS A C 1
ATOM 2415 O O . LYS A 1 308 ? 28.778 -4.402 -23.788 1.00 84.38 308 LYS A O 1
ATOM 2420 N N . PRO A 1 309 ? 29.307 -2.959 -25.445 1.00 83.06 309 PRO A N 1
ATOM 2421 C CA . PRO A 1 309 ? 29.796 -1.913 -24.555 1.00 83.06 309 PRO A CA 1
ATOM 2422 C C . PRO A 1 309 ? 28.708 -1.389 -23.614 1.00 83.06 309 PRO A C 1
ATOM 2424 O O . PRO A 1 309 ? 27.557 -1.203 -24.017 1.00 83.06 309 PRO A O 1
ATOM 2427 N N . GLN A 1 310 ? 29.073 -1.135 -22.362 1.00 85.19 310 GLN A N 1
ATOM 2428 C CA . GLN A 1 310 ? 28.150 -0.614 -21.346 1.00 85.19 310 GLN A CA 1
ATOM 2429 C C . GLN A 1 310 ? 27.889 0.888 -21.543 1.00 85.19 310 GLN A C 1
ATOM 2431 O O . GLN A 1 310 ? 28.622 1.582 -22.243 1.00 85.19 310 GLN A O 1
ATOM 2436 N N . SER A 1 311 ? 26.851 1.428 -20.909 1.00 81.44 311 SER A N 1
ATOM 2437 C CA . SER A 1 311 ? 26.421 2.828 -21.034 1.00 81.44 311 SER A CA 1
ATOM 2438 C C . SER A 1 311 ? 27.537 3.838 -20.758 1.00 81.44 311 SER A C 1
ATOM 2440 O O . SER A 1 311 ? 27.640 4.841 -21.458 1.00 81.44 311 SER A O 1
ATOM 2442 N N . HIS A 1 312 ? 28.426 3.564 -19.799 1.00 78.69 312 HIS A N 1
ATOM 2443 C CA . HIS A 1 312 ? 29.575 4.429 -19.515 1.00 78.69 312 HIS A CA 1
ATOM 2444 C C . HIS A 1 312 ? 30.627 4.423 -20.641 1.00 78.69 312 HIS A C 1
ATOM 2446 O O . HIS A 1 312 ? 31.292 5.433 -20.866 1.00 78.69 312 HIS A O 1
ATOM 2452 N N . GLU A 1 313 ? 30.749 3.317 -21.377 1.00 78.31 313 GLU A N 1
ATOM 2453 C CA . GLU A 1 313 ? 31.654 3.170 -22.522 1.00 78.31 313 GLU A CA 1
ATOM 2454 C C . GLU A 1 313 ? 31.051 3.798 -23.783 1.00 78.31 313 GLU A C 1
ATOM 2456 O O . GLU A 1 313 ? 31.773 4.392 -24.580 1.00 78.31 313 GLU A O 1
ATOM 2461 N N . LEU A 1 314 ? 29.723 3.746 -23.932 1.00 72.44 314 LEU A N 1
ATOM 2462 C CA . LEU A 1 314 ? 28.992 4.423 -25.008 1.00 72.44 314 LEU A CA 1
ATOM 2463 C C . LEU A 1 314 ? 29.051 5.950 -24.878 1.00 72.44 314 LEU A C 1
ATOM 2465 O O . LEU A 1 314 ? 29.172 6.643 -25.882 1.00 72.44 314 LEU A O 1
ATOM 2469 N N . VAL A 1 315 ? 29.014 6.476 -23.650 1.00 63.12 315 VAL A N 1
ATOM 2470 C CA . VAL A 1 315 ? 29.162 7.919 -23.387 1.00 63.12 315 VAL A CA 1
ATOM 2471 C C . VAL A 1 315 ? 30.592 8.404 -23.685 1.00 63.12 315 VAL A C 1
ATOM 2473 O O . VAL A 1 315 ? 30.781 9.558 -24.066 1.00 63.12 315 VAL A O 1
ATOM 2476 N N . GLY A 1 316 ? 31.601 7.532 -23.555 1.00 48.47 316 GLY A N 1
ATOM 2477 C CA . GLY A 1 316 ? 32.999 7.823 -23.905 1.00 48.47 316 GLY A CA 1
ATOM 2478 C C . GLY A 1 316 ? 33.355 7.578 -25.377 1.00 48.47 316 GLY A C 1
ATOM 2479 O O . GLY A 1 316 ? 34.276 8.208 -25.902 1.00 48.47 316 GLY A O 1
ATOM 2480 N N . ALA A 1 317 ? 32.621 6.700 -26.063 1.00 46.44 317 ALA A N 1
ATOM 2481 C CA . ALA A 1 317 ? 32.760 6.438 -27.489 1.00 46.44 317 ALA A CA 1
ATOM 2482 C C . ALA A 1 317 ? 32.064 7.543 -28.295 1.00 46.44 317 ALA A C 1
ATOM 2484 O O . ALA A 1 317 ? 30.981 7.364 -28.850 1.00 46.44 317 ALA A O 1
ATOM 2485 N N . ALA A 1 318 ? 32.712 8.709 -28.355 1.00 40.84 318 ALA A N 1
ATOM 2486 C CA . ALA A 1 318 ? 32.407 9.728 -29.347 1.00 40.84 318 ALA A CA 1
ATOM 2487 C C . ALA A 1 318 ? 32.240 9.064 -30.725 1.00 40.84 318 ALA A C 1
ATOM 2489 O O . ALA A 1 318 ? 33.077 8.254 -31.128 1.00 40.84 318 ALA A O 1
ATOM 2490 N N . CYS A 1 319 ? 31.133 9.399 -31.393 1.00 34.84 319 CYS A N 1
ATOM 2491 C CA . CYS A 1 319 ? 30.723 8.926 -32.711 1.00 34.84 319 CYS A CA 1
ATOM 2492 C C . CYS A 1 319 ? 31.913 8.549 -33.609 1.00 34.84 319 CYS A C 1
ATOM 2494 O O . CYS A 1 319 ? 32.788 9.399 -33.812 1.00 34.84 319 CYS A O 1
ATOM 2496 N N . PRO A 1 320 ? 31.935 7.350 -34.224 1.00 36.69 320 PRO A N 1
ATOM 2497 C CA . PRO A 1 320 ? 32.853 7.096 -35.320 1.00 36.69 320 PRO A CA 1
ATOM 2498 C C . PRO A 1 320 ? 32.576 8.154 -36.387 1.00 36.69 320 PRO A C 1
ATOM 2500 O O . PRO A 1 320 ? 31.486 8.210 -36.959 1.00 36.69 320 PRO A O 1
ATOM 2503 N N . THR A 1 321 ? 33.538 9.043 -36.614 1.00 42.75 321 THR A N 1
ATOM 2504 C CA . THR A 1 321 ? 33.499 9.953 -37.754 1.00 42.75 321 THR A CA 1
ATOM 2505 C C . THR A 1 321 ? 33.380 9.106 -39.021 1.00 42.75 321 THR A C 1
ATOM 2507 O O . THR A 1 321 ? 34.168 8.167 -39.178 1.00 42.75 321 THR A O 1
ATOM 2510 N N . PRO A 1 322 ? 32.417 9.388 -39.916 1.00 36.94 322 PRO A N 1
ATOM 2511 C CA . PRO A 1 322 ? 32.292 8.649 -41.165 1.00 36.94 322 PRO A CA 1
ATOM 2512 C C . PRO A 1 322 ? 33.593 8.765 -41.981 1.00 36.94 322 PRO A C 1
ATOM 2514 O O . PRO A 1 322 ? 34.243 9.814 -41.949 1.00 36.94 322 PRO A O 1
ATOM 2517 N N . PRO A 1 323 ? 34.000 7.709 -42.708 1.00 40.16 323 PRO A N 1
ATOM 2518 C CA . PRO A 1 323 ? 35.276 7.682 -43.401 1.00 40.16 323 PRO A CA 1
ATOM 2519 C C . PRO A 1 323 ? 35.144 8.427 -44.729 1.00 40.16 323 PRO A C 1
ATOM 2521 O O . PRO A 1 323 ? 34.865 7.822 -45.757 1.00 40.16 323 PRO A O 1
ATOM 2524 N N . TRP A 1 324 ? 35.359 9.740 -44.721 1.00 36.97 324 TRP A N 1
ATOM 2525 C CA . TRP A 1 324 ? 35.598 10.492 -45.952 1.00 36.97 324 TRP A CA 1
ATOM 2526 C C . TRP A 1 324 ? 36.797 11.423 -45.779 1.00 36.97 324 TRP A C 1
ATOM 2528 O O . TRP A 1 324 ? 36.700 12.502 -45.206 1.00 36.97 324 TRP A O 1
ATOM 2538 N N . GLY A 1 325 ? 37.938 10.914 -46.253 1.00 34.59 325 GLY A N 1
ATOM 2539 C CA . GLY A 1 325 ? 38.860 11.595 -47.163 1.00 34.59 325 GLY A CA 1
ATOM 2540 C C . GLY A 1 325 ? 39.402 12.965 -46.769 1.00 34.59 325 GLY A C 1
ATOM 2541 O O . GLY A 1 325 ? 38.760 13.989 -46.963 1.00 34.59 325 GLY A O 1
ATOM 2542 N N . THR A 1 326 ? 40.667 12.966 -46.362 1.00 38.03 326 THR A N 1
ATOM 2543 C CA . THR A 1 326 ? 41.605 14.089 -46.432 1.00 38.03 326 THR A CA 1
ATOM 2544 C C . THR A 1 326 ? 41.573 14.789 -47.797 1.00 38.03 326 THR A C 1
ATOM 2546 O O . THR A 1 326 ? 41.830 14.169 -48.827 1.00 38.03 326 THR A O 1
ATOM 2549 N N . GLY A 1 327 ? 41.340 16.100 -47.783 1.00 31.69 327 GLY A N 1
ATOM 2550 C CA . GLY A 1 327 ? 41.567 17.009 -48.902 1.00 31.69 327 GLY A CA 1
ATOM 2551 C C . GLY A 1 327 ? 41.797 18.413 -48.354 1.00 31.69 327 GLY A C 1
ATOM 2552 O O . GLY A 1 327 ? 40.883 19.020 -47.804 1.00 31.69 327 GLY A O 1
ATOM 2553 N N . ASP A 1 328 ? 43.043 18.874 -48.433 1.00 39.12 328 ASP A N 1
ATOM 2554 C CA . ASP A 1 328 ? 43.512 20.174 -47.956 1.00 39.12 328 ASP A CA 1
ATOM 2555 C C . ASP A 1 328 ? 42.663 21.348 -48.470 1.00 39.12 328 ASP A C 1
ATOM 2557 O O . ASP A 1 328 ? 42.384 21.467 -49.661 1.00 39.12 328 ASP A O 1
ATOM 2561 N N . GLY A 1 329 ? 42.312 22.269 -47.570 1.00 32.69 329 GLY A N 1
ATOM 2562 C CA . GLY A 1 329 ? 41.599 23.496 -47.920 1.00 32.69 329 GLY A CA 1
ATOM 2563 C C . GLY A 1 329 ? 41.220 24.309 -46.689 1.00 32.69 329 GLY A C 1
ATOM 2564 O O . GLY A 1 329 ? 40.196 24.074 -46.062 1.00 32.69 329 GLY A O 1
ATOM 2565 N N . GLN A 1 330 ? 42.090 25.251 -46.331 1.00 42.97 330 GLN A N 1
ATOM 2566 C CA . GLN A 1 330 ? 41.986 26.190 -45.212 1.00 42.97 330 GLN A CA 1
ATOM 2567 C C . GLN A 1 330 ? 40.577 26.773 -45.029 1.00 42.97 330 GLN A C 1
ATOM 2569 O O . GLN A 1 330 ? 40.153 27.540 -45.875 1.00 42.97 330 GLN A O 1
ATOM 2574 N N . HIS A 1 331 ? 39.918 26.532 -43.892 1.00 32.28 331 HIS A N 1
ATOM 2575 C CA . HIS A 1 331 ? 38.994 27.492 -43.276 1.00 32.28 331 HIS A CA 1
ATOM 2576 C C . HIS A 1 331 ? 38.936 27.243 -41.763 1.00 32.28 331 HIS A C 1
ATOM 2578 O O . HIS A 1 331 ? 38.488 26.209 -41.273 1.00 32.28 331 HIS A O 1
ATOM 2584 N N . THR A 1 332 ? 39.461 28.210 -41.020 1.00 40.09 332 THR A N 1
ATOM 2585 C CA . THR A 1 332 ? 39.495 28.272 -39.560 1.00 40.09 332 THR A CA 1
ATOM 2586 C C . THR A 1 332 ? 38.091 28.296 -38.962 1.00 40.09 332 THR A C 1
ATOM 2588 O O . THR A 1 332 ? 37.354 29.255 -39.183 1.00 40.09 332 THR A O 1
ATOM 2591 N N . TRP A 1 333 ? 37.776 27.319 -38.111 1.00 30.23 333 TRP A N 1
ATOM 2592 C CA . TRP A 1 333 ? 36.729 27.444 -37.099 1.00 30.23 333 TRP A CA 1
ATOM 2593 C C . TRP A 1 333 ? 37.352 27.288 -35.712 1.00 30.23 333 TRP A C 1
ATOM 2595 O O . TRP A 1 333 ? 38.112 26.359 -35.438 1.00 30.23 333 TRP A O 1
ATOM 2605 N N . LEU A 1 334 ? 37.079 28.276 -34.864 1.00 31.39 334 LEU A N 1
ATOM 2606 C CA . LEU A 1 334 ? 37.593 28.424 -33.508 1.00 31.39 334 LEU A CA 1
ATOM 2607 C C . LEU A 1 334 ? 37.223 27.214 -32.634 1.00 31.39 334 LEU A C 1
ATOM 2609 O O . LEU A 1 334 ? 36.049 26.905 -32.444 1.00 31.39 334 LEU A O 1
ATOM 2613 N N . ARG A 1 335 ? 38.239 26.565 -32.055 1.00 31.88 335 ARG A N 1
ATOM 2614 C CA . ARG A 1 335 ? 38.100 25.623 -30.933 1.00 31.88 335 ARG A CA 1
ATOM 2615 C C . ARG A 1 335 ? 37.764 26.385 -29.641 1.00 31.88 335 ARG A C 1
ATOM 2617 O O . ARG A 1 335 ? 38.466 27.354 -29.347 1.00 31.88 335 ARG A O 1
ATOM 2624 N N . PRO A 1 336 ? 36.847 25.905 -28.783 1.00 31.86 336 PRO A N 1
ATOM 2625 C CA . PRO A 1 336 ? 36.909 26.216 -27.361 1.00 31.86 336 PRO A CA 1
ATOM 2626 C C . PRO A 1 336 ? 38.062 25.423 -26.721 1.00 31.86 336 PRO A C 1
ATOM 2628 O O . PRO A 1 336 ? 38.238 24.229 -26.967 1.00 31.86 336 PRO A O 1
ATOM 2631 N N . SER A 1 337 ? 38.883 26.114 -25.934 1.00 31.02 337 SER A N 1
ATOM 2632 C CA . SER A 1 337 ? 40.067 25.587 -25.241 1.00 31.02 337 SER A CA 1
ATOM 2633 C C . SER A 1 337 ? 39.702 24.683 -24.047 1.00 31.02 337 SER A C 1
ATOM 2635 O O . SER A 1 337 ? 38.847 25.079 -23.255 1.00 31.02 337 SER A O 1
ATOM 2637 N N . PRO A 1 338 ? 40.385 23.536 -23.838 1.00 39.84 338 PRO A N 1
ATOM 2638 C CA . PRO A 1 338 ? 40.280 22.733 -22.623 1.00 39.84 338 PRO A CA 1
ATOM 2639 C C . PRO A 1 338 ? 41.551 22.846 -21.760 1.00 39.84 338 PRO A C 1
ATOM 2641 O O . PRO A 1 338 ? 42.528 22.142 -22.001 1.00 39.84 338 PRO A O 1
ATOM 2644 N N . ARG A 1 339 ? 41.541 23.711 -20.738 1.00 31.41 339 ARG A N 1
ATOM 2645 C CA . ARG A 1 339 ? 42.420 23.703 -19.542 1.00 31.41 339 ARG A CA 1
ATOM 2646 C C . ARG A 1 339 ? 41.680 24.515 -18.461 1.00 31.41 339 ARG A C 1
ATOM 2648 O O . ARG A 1 339 ? 41.222 25.601 -18.774 1.00 31.41 339 ARG A O 1
ATOM 2655 N N . ALA A 1 340 ? 41.482 24.094 -17.216 1.00 30.73 340 ALA A N 1
ATOM 2656 C CA . ALA A 1 340 ? 42.318 23.260 -16.372 1.00 30.73 340 ALA A CA 1
ATOM 2657 C C . ALA A 1 340 ? 41.473 22.483 -15.344 1.00 30.73 340 ALA A C 1
ATOM 2659 O O . ALA A 1 340 ? 40.513 23.004 -14.783 1.00 30.73 340 ALA A O 1
ATOM 2660 N N . TRP A 1 341 ? 41.874 21.238 -15.105 1.00 30.78 341 TRP A N 1
ATOM 2661 C CA . TRP A 1 341 ? 41.473 20.424 -13.961 1.00 30.78 341 TRP A CA 1
ATOM 2662 C C . TRP A 1 341 ? 42.423 20.657 -12.782 1.00 30.78 341 TRP A C 1
ATOM 2664 O O . TRP A 1 341 ? 43.629 20.783 -12.992 1.00 30.78 341 TRP A O 1
ATOM 2674 N N . GLY A 1 342 ? 41.868 20.556 -11.569 1.00 27.73 342 GLY A N 1
ATOM 2675 C CA . GLY A 1 342 ? 42.585 20.274 -10.319 1.00 27.73 342 GLY A CA 1
ATOM 2676 C C . GLY A 1 342 ? 43.195 21.510 -9.663 1.00 27.73 342 GLY A C 1
ATOM 2677 O O . GLY A 1 342 ? 43.767 22.348 -10.339 1.00 27.73 342 GLY A O 1
ATOM 2678 N N . LEU A 1 343 ? 43.168 21.718 -8.350 1.00 31.14 343 LEU A N 1
ATOM 2679 C CA . LEU A 1 343 ? 43.265 20.820 -7.190 1.00 31.14 343 LEU A CA 1
ATOM 2680 C C . LEU A 1 343 ? 43.368 21.834 -6.006 1.00 31.14 343 LEU A C 1
ATOM 2682 O O . LEU A 1 343 ? 44.069 22.829 -6.162 1.00 31.14 343 LEU A O 1
ATOM 2686 N N . LEU A 1 344 ? 42.658 21.781 -4.872 1.00 29.48 344 LEU A N 1
ATOM 2687 C CA . LEU A 1 344 ? 42.950 20.980 -3.671 1.00 29.48 344 LEU A CA 1
ATOM 2688 C C . LEU A 1 344 ? 42.368 21.705 -2.419 1.00 29.48 344 LEU A C 1
ATOM 2690 O O . LEU A 1 344 ? 42.418 22.929 -2.353 1.00 29.48 344 LEU A O 1
ATOM 2694 N N . LEU A 1 345 ? 41.971 20.907 -1.411 1.00 29.91 345 LEU A N 1
ATOM 2695 C CA . LEU A 1 345 ? 42.068 21.143 0.054 1.00 29.91 345 LEU A CA 1
ATOM 2696 C C . LEU A 1 345 ? 41.070 22.095 0.779 1.00 29.91 345 LEU A C 1
ATOM 2698 O O . LEU A 1 345 ? 41.348 23.273 0.935 1.00 29.91 345 LEU A O 1
ATOM 2702 N N . THR A 1 346 ? 39.953 21.514 1.270 1.00 30.69 346 THR A N 1
ATOM 2703 C CA . THR A 1 346 ? 39.457 21.357 2.686 1.00 30.69 346 THR A CA 1
ATOM 2704 C C . THR A 1 346 ? 39.654 22.481 3.765 1.00 30.69 346 THR A C 1
ATOM 2706 O O . THR A 1 346 ? 40.358 23.447 3.528 1.00 30.69 346 THR A O 1
ATOM 2709 N N . PRO A 1 347 ? 39.191 22.331 5.036 1.00 51.03 347 PRO A N 1
ATOM 2710 C CA . PRO A 1 347 ? 37.838 22.566 5.600 1.00 51.03 347 PRO A CA 1
ATOM 2711 C C . PRO A 1 347 ? 37.843 23.484 6.873 1.00 51.03 347 PRO A C 1
ATOM 2713 O O . PRO A 1 347 ? 38.867 23.571 7.526 1.00 51.03 347 PRO A O 1
ATOM 2716 N N . GLN A 1 348 ? 36.727 24.097 7.312 1.00 29.89 348 GLN A N 1
ATOM 2717 C CA . GLN A 1 348 ? 36.365 24.367 8.745 1.00 29.89 348 GLN A CA 1
ATOM 2718 C C . GLN A 1 348 ? 35.161 25.334 8.822 1.00 29.89 348 GLN A C 1
ATOM 2720 O O . GLN A 1 348 ? 35.179 26.379 8.189 1.00 29.89 348 GLN A O 1
ATOM 2725 N N . HIS A 1 349 ? 34.008 24.958 9.384 1.00 31.67 349 HIS A N 1
ATOM 2726 C CA . HIS A 1 349 ? 33.628 24.840 10.806 1.00 31.67 349 HIS A CA 1
ATOM 2727 C C . HIS A 1 349 ? 33.308 26.180 11.507 1.00 31.67 349 HIS A C 1
ATOM 2729 O O . HIS A 1 349 ? 34.121 27.094 11.534 1.00 31.67 349 HIS A O 1
ATOM 2735 N N . GLN A 1 350 ? 32.165 26.153 12.210 1.00 29.28 350 GLN A N 1
ATOM 2736 C CA . GLN A 1 350 ? 31.808 26.903 13.426 1.00 29.28 350 GLN A CA 1
ATOM 2737 C C . GLN A 1 350 ? 31.045 28.239 13.297 1.00 29.28 350 GLN A C 1
ATOM 2739 O O . GLN A 1 350 ? 31.600 29.327 13.198 1.00 29.28 350 GLN A O 1
ATOM 2744 N N . LEU A 1 351 ? 29.721 28.112 13.427 1.00 31.77 351 LEU A N 1
ATOM 2745 C CA . LEU A 1 351 ? 28.821 29.112 13.998 1.00 31.77 351 LEU A CA 1
ATOM 2746 C C . LEU A 1 351 ? 28.800 28.985 15.535 1.00 31.77 351 LEU A C 1
ATOM 2748 O O . LEU A 1 351 ? 28.761 27.862 16.040 1.00 31.77 351 LEU A O 1
ATOM 2752 N N . GLN A 1 352 ? 28.677 30.150 16.195 1.00 33.69 352 GLN A N 1
ATOM 2753 C CA . GLN A 1 352 ? 28.244 30.416 17.592 1.00 33.69 352 GLN A CA 1
ATOM 2754 C C . GLN A 1 352 ? 29.280 30.143 18.705 1.00 33.69 352 GLN A C 1
ATOM 2756 O O . GLN A 1 352 ? 30.197 29.362 18.456 1.00 33.69 352 GLN A O 1
ATOM 2761 N N . PRO A 1 353 ? 29.181 30.741 19.927 1.00 43.72 353 PRO A N 1
ATOM 2762 C CA . PRO A 1 353 ? 28.040 31.394 20.629 1.00 43.72 353 PRO A CA 1
ATOM 2763 C C . PRO A 1 353 ? 28.411 32.821 21.173 1.00 43.72 353 PRO A C 1
ATOM 2765 O O . PRO A 1 353 ? 29.453 33.335 20.794 1.00 43.72 353 PRO A O 1
ATOM 2768 N N . ASP A 1 354 ? 27.675 33.613 21.975 1.00 28.80 354 ASP A N 1
ATOM 2769 C CA . ASP A 1 354 ? 26.919 33.310 23.195 1.00 28.80 354 ASP A CA 1
ATOM 2770 C C . ASP A 1 354 ? 26.126 34.536 23.758 1.00 28.80 354 ASP A C 1
ATOM 2772 O O . ASP A 1 354 ? 26.563 35.680 23.646 1.00 28.80 354 ASP A O 1
ATOM 2776 N N . ARG A 1 355 ? 24.995 34.219 24.413 1.00 32.00 355 ARG A N 1
ATOM 2777 C CA . ARG A 1 355 ? 24.352 34.765 25.642 1.00 32.00 355 ARG A CA 1
ATOM 2778 C C . ARG A 1 355 ? 23.978 36.247 25.920 1.00 32.00 355 ARG A C 1
ATOM 2780 O O . ARG A 1 355 ? 24.813 37.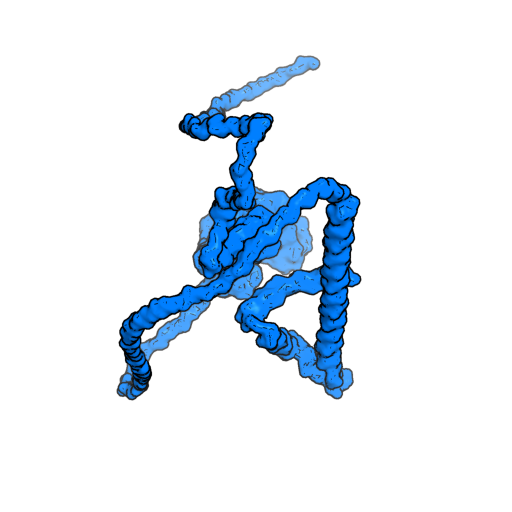103 26.165 1.00 32.00 355 ARG A O 1
ATOM 2787 N N . SER A 1 356 ? 22.660 36.395 26.157 1.00 29.14 356 SER A N 1
ATOM 2788 C CA . SER A 1 356 ? 21.943 36.885 27.371 1.00 29.14 356 SER A CA 1
ATOM 2789 C C . SER A 1 356 ? 22.172 38.285 27.973 1.00 29.14 356 SER A C 1
ATOM 2791 O O . SER A 1 356 ? 23.261 38.582 28.443 1.00 29.14 356 SER A O 1
ATOM 2793 N N . LEU A 1 357 ? 21.057 39.027 28.157 1.00 32.09 357 LEU A N 1
ATOM 2794 C CA . LEU A 1 357 ? 20.513 39.662 29.398 1.00 32.09 357 LEU A CA 1
ATOM 2795 C C . LEU A 1 357 ? 19.520 40.792 28.993 1.00 32.09 357 LEU A C 1
ATOM 2797 O O . LEU A 1 357 ? 19.865 41.647 28.194 1.00 32.09 357 LEU A O 1
ATOM 2801 N N . PHE A 1 358 ? 18.212 40.672 29.263 1.00 29.45 358 PHE A N 1
ATOM 2802 C CA . PHE A 1 358 ? 17.453 41.219 30.413 1.00 29.45 358 PHE A CA 1
ATOM 2803 C C . PHE A 1 358 ? 17.257 42.765 30.470 1.00 29.45 358 PHE A C 1
ATOM 2805 O O . PHE A 1 358 ? 18.220 43.507 30.604 1.00 29.45 358 PHE A O 1
ATOM 2812 N N . LEU A 1 359 ? 15.966 43.156 30.557 1.00 31.31 359 LEU A N 1
ATOM 2813 C CA . LEU A 1 359 ? 15.322 44.292 31.274 1.00 31.31 359 LEU A CA 1
ATOM 2814 C C . LEU A 1 359 ? 15.114 45.707 30.666 1.00 31.31 359 LEU A C 1
ATOM 2816 O O . LEU A 1 359 ? 16.045 46.376 30.244 1.00 31.31 359 LEU A O 1
ATOM 2820 N N . CYS A 1 360 ? 13.856 46.153 30.885 1.00 30.83 360 CYS A N 1
ATOM 2821 C CA . CYS A 1 360 ? 13.279 47.509 31.060 1.00 30.83 360 CYS A CA 1
ATOM 2822 C C . CYS A 1 360 ? 13.128 48.413 29.817 1.00 30.83 360 CYS A C 1
ATOM 2824 O O . CYS A 1 360 ? 14.087 48.627 29.096 1.00 30.83 360 CYS A O 1
ATOM 2826 N N . ALA A 1 361 ? 11.920 48.844 29.413 1.00 32.28 361 ALA A N 1
ATOM 2827 C CA . ALA A 1 361 ? 10.900 49.714 30.046 1.00 32.28 361 ALA A CA 1
ATOM 2828 C C . ALA A 1 361 ? 11.122 51.221 29.769 1.00 32.28 361 ALA A C 1
ATOM 2830 O O . ALA A 1 361 ? 12.259 51.661 29.686 1.00 32.28 361 ALA A O 1
ATOM 2831 N N . GLU A 1 362 ? 9.998 51.955 29.678 1.00 33.09 362 GLU A N 1
ATOM 2832 C CA . GLU A 1 362 ? 9.796 53.389 29.343 1.00 33.09 362 GLU A CA 1
ATOM 2833 C C . GLU A 1 362 ? 9.828 53.705 27.829 1.00 33.09 362 GLU A C 1
ATOM 2835 O O . GLU A 1 362 ? 10.706 53.258 27.108 1.00 33.09 362 GLU A O 1
ATOM 2840 N N . GLY A 1 363 ? 8.872 54.408 27.213 1.00 38.53 363 GLY A N 1
ATOM 2841 C CA . GLY A 1 363 ? 7.848 55.319 27.720 1.00 38.53 363 GLY A CA 1
ATOM 2842 C C . GLY A 1 363 ? 8.042 56.693 27.070 1.00 38.53 363 GLY A C 1
ATOM 2843 O O . GLY A 1 363 ? 8.931 57.416 27.501 1.00 38.53 363 GLY A O 1
ATOM 2844 N N . ALA A 1 364 ? 7.244 57.016 26.045 1.00 38.00 364 ALA A N 1
ATOM 2845 C CA . ALA A 1 364 ? 6.794 58.357 25.629 1.00 38.00 364 ALA A CA 1
ATOM 2846 C C . ALA A 1 364 ? 5.963 58.246 24.344 1.00 38.00 364 ALA A C 1
ATOM 2848 O O . ALA A 1 364 ? 6.483 57.665 23.364 1.00 38.00 364 ALA A O 1
#

Foldseek 3Di:
DVVVVVVVVVCVLVLVVLCVVLVHDVVSVVVVVVCCVPPAQLVPDPPDPPDPGHDHPCPSVVVVVVVVVVVVVVVVVVVVVVVVVVVVVVVVVVVVVVVVVPDDDDDDDDDDDDDDDDDDDDDDDDDDDDDYDDDDDDDDDDDDDDDDDDDDDDDPDPDQLVVQCVDPQRALHHDDPQWHKHDAQFKIKIWGFDALQAADCVQWDWDDDQFWTWIWGHDDPDTDTSDTATFPAGFDPVPKDWDDDRRTTIMTMTTGPDRDRFQHGHPPDHGHDSVPHDNDDDPVVQDPVRVVVVVLVVQQVVCVVVVHDHPVVVVVPDDDDPDDDDDDDDDDDDDDDDDDDDDDDDDDDDDDDDDDDDDDDDDD

Organism: Melopsittacus undulatus (NCBI:txid13146)

Sequence (364 aa):
MEAAAALTDMYDQALLGILQHVGNVEEFLRVLFGFLYRKTDFYRLLLRPGDRLGFPPGAAQAMALQAFKVFERMARQDDEKRRRELEAKLRKEEEEAAERVKAPAAAQEVEVETTAELIPVPDAEGAAGTQEAAGAQDTAPSLESAEAVGATAPAELPTRQEQFQTNPDSYNGAVRENYSWSQDYSDLEIKVPVPKHIVKGRQVSVDISSSTIRVAVLEGSSPHVLMEGKLTHKINTESSLWSLEPGKCVLINLNKGDEYWWNAILEGEEQIDIDKINKERSMATVDEEEHAVLDRLTFDYHQKLQGKPQSHELVGAACPTPPWGTGDGQHTWLRPSPRAWGLLLTPQHQLQPDRSLFLCAEGA